Protein AF-A0AAW1HQ94-F1 (afdb_monomer_lite)

Secondary structure (DSSP, 8-state):
-EEE-TT--EEE-EEEGGGTEEESSHHHHHHHTT--BTBEEEEEEEETTEEEEEEE-TT-SS----HHHHHHHHHHHHH-----S-EEE-PPPPP------------GGG--SHHHHHHHHHHHHTT---HHHHHHHHHHHHHHT--TTTTTTTTS-GGGTHHHHHHHHHHHHHHHHHHHH--HHHHHHHHHHHHHHHHHHHHTT---HHHHHHHHHHHHHHT-HHHHHHHHHHHHHHHHHHHHHHHHHHHHHHHHHHHHHHHHHHHHHHHHHTT--HHHHHHHHHHHHHHHHHHHHHHHHHHHHHHHHHHHHHHHHHHHHHHHHHHHHHHHHHTS--

InterPro domains:
  IPR003340 B3 DNA binding domain [PS50863] (1-59)
  IPR003340 B3 DNA binding domain [cd10017] (1-57)
  IPR015300 DNA-binding pseudobarrel domain superfamily [G3DSA:2.40.330.10] (1-59)
  IPR015300 DNA-binding pseudobarrel domain superfamily [SSF101936] (1-58)

Radius of gyration: 37.0 Å; chains: 1; bounding box: 75×60×105 Å

Organism: Saponaria officinalis (NCBI:txid3572)

Sequence (338 aa):
MTLETETGELYETKYLPRQRAFSGGWGRFAVCEKLSLGDLAVFRLVGATRLKVYIIRKGSSVVKLPTNLLNLFKETREAGLDVNELIVYKRGRGNENCKNPDEAGINFNNITGFNDFRTIINDLLQNHDLSEVRLRTYELCRSQNVILHEHLLKGLNSKFLVEAIRSTISTTVNISISLRTCTLSTFLDNVSQWSTTLKCYKALGMNVGFLSSRLHHLQTLAVSSEGAVSRQRYIDACRERLCCECEFTKLKTIHAKWRKVLVMLSSKVKALESKGGWEEYMEVYFRLRQAKDEIKEIEVLIAELCRFFEHYDDVIETLKLKANNHELEFQAKVDTPW

Structure (mmCIF, N/CA/C/O backbone):
data_AF-A0AAW1HQ94-F1
#
_entry.id   AF-A0AAW1HQ94-F1
#
loop_
_atom_site.group_PDB
_atom_site.id
_atom_site.type_symbol
_atom_site.label_atom_id
_atom_site.label_alt_id
_atom_site.label_comp_id
_atom_site.label_asym_id
_atom_site.label_entity_id
_atom_site.label_seq_id
_atom_site.pdbx_PDB_ins_code
_atom_site.Cartn_x
_atom_site.Cartn_y
_atom_site.Cartn_z
_atom_site.occupancy
_atom_site.B_iso_or_equiv
_atom_site.auth_seq_id
_atom_site.auth_comp_id
_atom_site.auth_asym_id
_atom_site.auth_atom_id
_atom_site.pdbx_PDB_model_num
ATOM 1 N N . MET A 1 1 ? -18.297 -41.523 32.165 1.00 78.31 1 MET A N 1
ATOM 2 C CA . MET A 1 1 ? -17.011 -41.215 31.509 1.00 78.31 1 MET A CA 1
ATOM 3 C C . MET A 1 1 ? -15.904 -41.524 32.492 1.00 78.31 1 MET A C 1
ATOM 5 O O . MET A 1 1 ? -16.009 -41.141 33.648 1.00 78.31 1 MET A O 1
ATOM 9 N N . THR A 1 2 ? -14.864 -42.214 32.057 1.00 87.06 2 THR A N 1
ATOM 10 C CA . THR A 1 2 ? -13.761 -42.641 32.921 1.00 87.06 2 THR A CA 1
ATOM 11 C C . THR A 1 2 ? -12.530 -41.802 32.613 1.00 87.06 2 THR A C 1
ATOM 13 O O . THR A 1 2 ? -12.175 -41.642 31.446 1.00 87.06 2 THR A O 1
ATOM 16 N N . LEU A 1 3 ? -11.916 -41.240 33.650 1.00 86.25 3 LEU A N 1
ATOM 17 C CA . LEU A 1 3 ? -10.676 -40.478 33.575 1.00 86.25 3 LEU A CA 1
ATOM 18 C C . LEU A 1 3 ? -9.498 -41.415 33.851 1.00 86.25 3 LEU A C 1
ATOM 20 O O . LEU A 1 3 ? -9.479 -42.062 34.892 1.00 86.25 3 LEU A O 1
ATOM 24 N N . GLU A 1 4 ? -8.544 -41.486 32.933 1.00 86.38 4 GLU A N 1
ATOM 25 C CA . GLU A 1 4 ? -7.305 -42.258 33.055 1.00 86.38 4 GLU A CA 1
ATOM 26 C C . GLU A 1 4 ? -6.131 -41.312 33.321 1.00 86.38 4 GLU A C 1
ATOM 28 O O . GLU A 1 4 ? -5.910 -40.379 32.545 1.00 86.38 4 GLU A O 1
ATOM 33 N N . THR A 1 5 ? -5.383 -41.529 34.401 1.00 83.88 5 THR A N 1
ATOM 34 C CA . THR A 1 5 ? -4.198 -40.725 34.742 1.00 83.88 5 THR A CA 1
ATOM 35 C C . THR A 1 5 ? -2.955 -41.182 33.977 1.00 83.88 5 THR A C 1
ATOM 37 O O . THR A 1 5 ? -2.938 -42.215 33.304 1.00 83.88 5 THR A O 1
ATOM 40 N N . GLU A 1 6 ? -1.861 -40.427 34.094 1.00 72.19 6 GLU A N 1
ATOM 41 C CA . GLU A 1 6 ? -0.557 -40.823 33.543 1.00 72.19 6 GLU A CA 1
ATOM 42 C C . GLU A 1 6 ? -0.003 -42.109 34.178 1.00 72.19 6 GLU A C 1
ATOM 44 O O . GLU A 1 6 ? 0.718 -42.850 33.513 1.00 72.19 6 GLU A O 1
ATOM 49 N N . THR A 1 7 ? -0.377 -42.407 35.427 1.00 73.62 7 THR A N 1
ATOM 50 C CA . THR A 1 7 ? 0.001 -43.634 36.148 1.00 73.62 7 THR A CA 1
ATOM 51 C C . THR A 1 7 ? -0.878 -44.839 35.794 1.00 73.62 7 THR A C 1
ATOM 53 O O . THR A 1 7 ? -0.594 -45.946 36.246 1.00 73.62 7 THR A O 1
ATOM 56 N N . GLY A 1 8 ? -1.910 -44.651 34.959 1.00 76.25 8 GLY A N 1
ATOM 57 C CA . GLY A 1 8 ? -2.841 -45.700 34.531 1.00 76.25 8 GLY A CA 1
ATOM 58 C C . GLY A 1 8 ? -4.026 -45.927 35.475 1.00 76.25 8 GLY A C 1
ATOM 59 O O . GLY A 1 8 ? -4.798 -46.862 35.267 1.00 76.25 8 GLY A O 1
ATOM 60 N N . GLU A 1 9 ? -4.201 -45.085 36.496 1.00 82.94 9 GLU A N 1
ATOM 61 C CA . GLU A 1 9 ? -5.343 -45.166 37.407 1.00 82.94 9 GLU A CA 1
ATOM 62 C C . GLU A 1 9 ? -6.623 -44.654 36.741 1.00 82.94 9 GLU A C 1
ATOM 64 O O . GLU A 1 9 ? -6.606 -43.693 35.969 1.00 82.94 9 GLU A O 1
ATOM 69 N N . LEU A 1 10 ? -7.750 -45.292 37.062 1.00 87.12 10 LEU A N 1
ATOM 70 C CA . LEU A 1 10 ? -9.046 -45.017 36.449 1.00 87.12 10 LEU A CA 1
ATOM 71 C C . LEU A 1 10 ? -10.033 -44.443 37.467 1.00 87.12 10 LEU A C 1
ATOM 73 O O . LEU A 1 10 ? -10.267 -45.023 38.525 1.00 87.12 10 LEU A O 1
ATOM 77 N N . TYR A 1 11 ? -10.673 -43.334 37.101 1.00 83.19 11 TYR A N 1
ATOM 78 C CA . TYR A 1 11 ? -11.648 -42.635 37.931 1.00 83.19 11 TYR A CA 1
ATOM 79 C C . TYR A 1 11 ? -12.9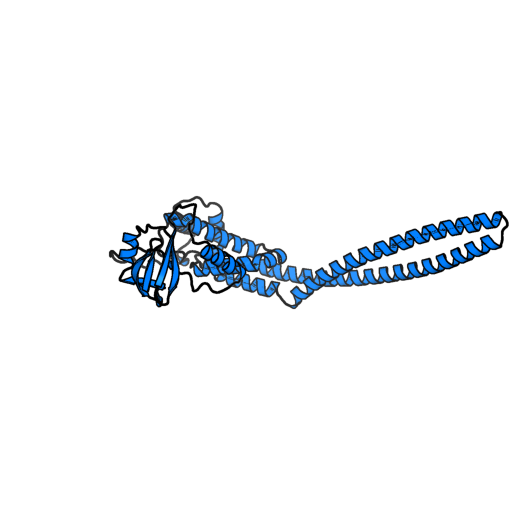63 -42.449 37.181 1.00 83.19 11 TYR A C 1
ATOM 81 O O . TYR A 1 11 ? -13.028 -41.775 36.152 1.00 83.19 11 TYR A O 1
ATOM 89 N N . GLU A 1 12 ? -14.045 -43.014 37.705 1.00 84.88 12 GLU A N 1
ATOM 90 C CA . GLU A 1 12 ? -15.370 -42.811 37.125 1.00 84.88 12 GLU A CA 1
ATOM 91 C C . GLU A 1 12 ? -15.906 -41.408 37.414 1.00 84.88 12 GLU A C 1
ATOM 93 O O . GLU A 1 12 ? -15.849 -40.906 38.538 1.00 84.88 12 GLU A O 1
ATOM 98 N N . THR A 1 13 ? -16.447 -40.769 36.378 1.00 84.50 13 THR A N 1
ATOM 99 C CA . THR A 1 13 ? -17.083 -39.454 36.453 1.00 84.50 13 THR A CA 1
ATOM 100 C C . THR A 1 13 ? -18.313 -39.373 35.550 1.00 84.50 13 THR A C 1
ATOM 102 O O . THR A 1 13 ? -18.450 -40.066 34.534 1.00 84.50 13 THR A O 1
ATOM 105 N N . LYS A 1 14 ? -19.225 -38.465 35.878 1.00 78.88 14 LYS A N 1
ATOM 106 C CA . LYS A 1 14 ? -20.352 -38.094 35.025 1.00 78.88 14 LYS A CA 1
ATOM 107 C C . LYS A 1 14 ? -20.021 -36.817 34.261 1.00 78.88 14 LYS A C 1
ATOM 109 O O . LYS A 1 14 ? -19.859 -35.759 34.864 1.00 78.88 14 LYS A O 1
ATOM 114 N N . TYR A 1 15 ? -19.960 -36.895 32.936 1.00 76.69 15 TYR A N 1
ATOM 115 C CA . TYR A 1 15 ? -19.804 -35.708 32.098 1.00 76.69 15 TYR A CA 1
ATOM 116 C C . TYR A 1 15 ? -21.156 -35.023 31.888 1.00 76.69 15 TYR A C 1
ATOM 118 O O . TYR A 1 15 ? -22.165 -35.690 31.656 1.00 76.69 15 TYR A O 1
ATOM 126 N N . LEU A 1 16 ? -21.173 -33.698 31.994 1.00 69.69 16 LEU A N 1
ATOM 127 C CA . LEU A 1 16 ? -22.335 -32.838 31.805 1.00 69.69 16 LEU A CA 1
ATOM 128 C C . LEU A 1 16 ? -22.129 -32.023 30.517 1.00 69.69 16 LEU A C 1
ATOM 130 O O . LEU A 1 16 ? -21.487 -30.972 30.571 1.00 69.69 16 LEU A O 1
ATOM 134 N N . PRO A 1 17 ? -22.679 -32.458 29.365 1.00 57.00 17 PRO A N 1
ATOM 135 C CA . PRO A 1 17 ? -22.381 -31.853 28.062 1.00 57.00 17 PRO A CA 1
ATOM 136 C C . PRO A 1 17 ? -22.723 -30.363 27.984 1.00 57.00 17 PRO A C 1
ATOM 138 O O . PRO A 1 17 ? -21.937 -29.569 27.478 1.00 57.00 17 PRO A O 1
ATOM 141 N N . ARG A 1 18 ? -23.865 -29.959 28.559 1.00 52.28 18 ARG A N 1
ATOM 142 C CA . ARG A 1 18 ? -24.316 -28.554 28.564 1.00 52.28 18 ARG A CA 1
ATOM 143 C C . ARG A 1 18 ? -23.388 -27.625 29.342 1.00 52.28 18 ARG A C 1
ATOM 145 O O . ARG A 1 18 ? -23.255 -26.463 28.990 1.00 52.28 18 ARG A O 1
ATOM 152 N N . GLN A 1 19 ? -22.769 -28.138 30.400 1.00 52.41 19 GLN A N 1
ATOM 153 C CA . GLN A 1 19 ? -21.877 -27.372 31.271 1.00 52.41 19 GLN A CA 1
ATOM 154 C C . GLN A 1 19 ? -20.403 -27.585 30.912 1.00 52.41 19 GLN A C 1
ATOM 156 O O . GLN A 1 19 ? -19.536 -26.968 31.522 1.00 52.41 19 GLN A O 1
ATOM 161 N N . ARG A 1 20 ? -20.121 -28.484 29.955 1.00 62.25 20 ARG A N 1
ATOM 162 C CA . ARG A 1 20 ? -18.776 -28.952 29.598 1.00 62.25 20 ARG A CA 1
ATOM 163 C C . ARG A 1 20 ? -17.939 -29.312 30.838 1.00 62.25 20 ARG A C 1
ATOM 165 O O . ARG A 1 20 ? -16.753 -29.009 30.905 1.00 62.25 20 ARG A O 1
ATOM 172 N N . ALA A 1 21 ? -18.568 -29.946 31.831 1.00 60.31 21 ALA A N 1
ATOM 173 C CA . ALA A 1 21 ? -17.988 -30.179 33.154 1.00 60.31 21 ALA A CA 1
ATOM 174 C C . ALA A 1 21 ? -18.146 -31.634 33.613 1.00 60.31 21 ALA A C 1
ATOM 176 O O . ALA A 1 21 ? -19.066 -32.334 33.190 1.00 60.31 21 ALA A O 1
ATOM 177 N N . PHE A 1 22 ? -17.272 -32.081 34.517 1.00 72.06 22 PHE A N 1
ATOM 178 C CA . PHE A 1 22 ? -17.405 -33.369 35.200 1.00 72.06 22 PHE A CA 1
ATOM 179 C C . PHE A 1 22 ? -18.071 -33.188 36.567 1.00 72.06 22 PHE A C 1
ATOM 181 O O . PHE A 1 22 ? -17.774 -32.261 37.316 1.00 72.06 22 PHE A O 1
ATOM 188 N N . SER A 1 23 ? -18.963 -34.110 36.901 1.00 74.56 23 SER A N 1
ATOM 189 C CA . SER A 1 23 ? -19.664 -34.228 38.181 1.00 74.56 23 SER A CA 1
ATOM 190 C C . SER A 1 23 ? -19.662 -35.694 38.627 1.00 74.56 23 SER A C 1
ATOM 192 O O . SER A 1 23 ? -19.161 -36.545 37.898 1.00 74.56 23 SER A O 1
ATOM 194 N N . GLY A 1 24 ? -20.172 -36.004 39.824 1.00 65.50 24 GLY A N 1
ATOM 195 C CA . GLY A 1 24 ? -20.345 -37.392 40.284 1.00 65.50 24 GLY A CA 1
ATOM 196 C C . GLY A 1 24 ? -19.071 -38.240 40.178 1.00 65.50 24 GLY A C 1
ATOM 197 O O . GLY A 1 24 ? -19.014 -39.142 39.354 1.00 65.50 24 GLY A O 1
ATOM 198 N N . GLY A 1 25 ? -18.039 -37.893 40.957 1.00 74.69 25 GLY A N 1
ATOM 199 C CA . GLY A 1 25 ? -16.720 -38.553 40.944 1.00 74.69 25 GLY A CA 1
ATOM 200 C C . GLY A 1 25 ? -15.545 -37.582 40.784 1.00 74.69 25 GLY A C 1
ATOM 201 O O . GLY A 1 25 ? -14.464 -37.814 41.321 1.00 74.69 25 GLY A O 1
ATOM 202 N N . TRP A 1 26 ? -15.790 -36.416 40.170 1.00 79.38 26 TRP A N 1
ATOM 203 C CA . TRP A 1 26 ? -14.786 -35.359 39.975 1.00 79.38 26 TRP A CA 1
ATOM 204 C C . TRP A 1 26 ? -14.102 -34.900 41.275 1.00 79.38 26 TRP A C 1
ATOM 206 O O . TRP A 1 26 ? -12.886 -34.730 41.321 1.00 79.38 26 TRP A O 1
ATOM 216 N N . GLY A 1 27 ? -14.872 -34.722 42.355 1.00 69.75 27 GLY A N 1
ATOM 217 C CA . GLY A 1 27 ? -14.323 -34.303 43.647 1.00 69.75 27 GLY A CA 1
ATOM 218 C C . GLY A 1 27 ? -13.301 -35.296 44.209 1.00 69.75 27 GLY A C 1
ATOM 219 O O . GLY A 1 27 ? -12.278 -34.867 44.734 1.00 69.75 27 GLY A O 1
ATOM 220 N N . ARG A 1 28 ? -13.546 -36.604 44.040 1.00 72.06 28 ARG A N 1
ATOM 221 C CA . ARG A 1 28 ? -12.634 -37.675 44.467 1.00 72.06 28 ARG A CA 1
ATOM 222 C C . ARG A 1 28 ? -11.355 -37.662 43.633 1.00 72.06 28 ARG A C 1
ATOM 224 O O . ARG A 1 28 ? -10.277 -37.624 44.212 1.00 72.06 28 ARG A O 1
ATOM 231 N N . PHE A 1 29 ? -11.481 -37.593 42.306 1.00 80.06 29 PHE A N 1
ATOM 232 C CA . PHE A 1 29 ? -10.341 -37.462 41.391 1.00 80.06 29 PHE A CA 1
ATOM 233 C C . PHE A 1 29 ? -9.433 -36.289 41.780 1.00 80.06 29 PHE A C 1
ATOM 235 O O . PHE A 1 29 ? -8.232 -36.455 41.961 1.00 80.06 29 PHE A O 1
ATOM 242 N N . ALA A 1 30 ? -10.016 -35.109 42.005 1.00 75.75 30 ALA A N 1
ATOM 243 C CA . ALA A 1 30 ? -9.246 -33.917 42.336 1.00 75.75 30 ALA A CA 1
ATOM 244 C C . ALA A 1 30 ? -8.515 -34.002 43.688 1.00 75.75 30 ALA A C 1
ATOM 246 O O . ALA A 1 30 ? -7.489 -33.349 43.859 1.00 75.75 30 ALA A O 1
ATOM 247 N N . VAL A 1 31 ? -9.034 -34.773 44.647 1.00 72.75 31 VAL A N 1
ATOM 248 C CA . VAL A 1 31 ? -8.372 -35.005 45.940 1.00 72.75 31 VAL A CA 1
ATOM 249 C C . VAL A 1 31 ? -7.239 -36.023 45.797 1.00 72.75 31 VAL A C 1
ATOM 251 O O . VAL A 1 31 ? -6.138 -35.754 46.273 1.00 72.75 31 VAL A O 1
ATOM 254 N N . CYS A 1 32 ? -7.477 -37.146 45.113 1.00 76.69 32 CYS A N 1
ATOM 255 C CA . CYS A 1 32 ? -6.480 -38.200 44.898 1.00 76.69 32 CYS A CA 1
ATOM 256 C C . CYS A 1 32 ? -5.277 -37.692 44.091 1.00 76.69 32 CYS A C 1
ATOM 258 O O . CYS A 1 32 ? -4.138 -37.828 44.532 1.00 76.69 32 CYS A O 1
ATOM 260 N N . GLU A 1 33 ? -5.535 -36.965 43.002 1.00 79.19 33 GLU A N 1
ATOM 261 C CA . GLU A 1 33 ? -4.499 -36.340 42.174 1.00 79.19 33 GLU A CA 1
ATOM 262 C C . GLU A 1 33 ? -3.921 -35.055 42.790 1.00 79.19 33 GLU A C 1
ATOM 264 O O . GLU A 1 33 ? -3.124 -34.359 42.159 1.00 79.19 33 GLU A O 1
ATOM 269 N N . LYS A 1 34 ? -4.312 -34.694 44.022 1.00 76.50 34 LYS A N 1
ATOM 270 C CA . LYS A 1 34 ? -3.845 -33.494 44.740 1.00 76.50 34 LYS A CA 1
ATOM 271 C C . LYS A 1 34 ? -3.917 -32.232 43.873 1.00 76.50 34 LYS A C 1
ATOM 273 O O . LYS A 1 34 ? -2.964 -31.456 43.821 1.00 76.50 34 LYS A O 1
ATOM 278 N N . LEU A 1 35 ? -5.004 -32.055 43.122 1.00 69.69 35 LEU A N 1
ATOM 279 C CA . LEU A 1 35 ? -5.161 -30.911 42.228 1.00 69.69 35 LEU A CA 1
ATOM 280 C C . LEU A 1 35 ? -5.277 -29.624 43.043 1.00 69.69 35 LEU A C 1
ATOM 282 O O . LEU A 1 35 ? -6.202 -29.452 43.842 1.00 69.69 35 LEU A O 1
ATOM 286 N N . SER A 1 36 ? -4.342 -28.711 42.807 1.00 62.62 36 SER A N 1
ATOM 287 C CA . SER A 1 36 ? -4.274 -27.409 43.455 1.00 62.62 36 SER A CA 1
ATOM 288 C C . SER A 1 36 ? -4.765 -26.297 42.527 1.00 62.62 36 SER A C 1
ATOM 290 O O . SER A 1 36 ? -4.854 -26.443 41.305 1.00 62.62 36 SER A O 1
ATOM 292 N N . LEU A 1 37 ? -5.142 -25.159 43.109 1.00 53.38 37 LEU A N 1
ATOM 293 C CA . LEU A 1 37 ? -5.669 -24.039 42.338 1.00 53.38 37 LEU A CA 1
ATOM 294 C C . LEU A 1 37 ? -4.560 -23.415 41.470 1.00 53.38 37 LEU A C 1
ATOM 296 O O . LEU A 1 37 ? -3.624 -22.799 41.983 1.00 53.38 37 LEU A O 1
ATOM 300 N N . GLY A 1 38 ? -4.702 -23.556 40.151 1.00 53.94 38 GLY A N 1
ATOM 301 C CA . GLY A 1 38 ? -3.701 -23.151 39.158 1.00 53.94 38 GLY A CA 1
ATOM 302 C C . GLY A 1 38 ? -3.091 -24.320 38.384 1.00 53.94 38 GLY A C 1
ATOM 303 O O . GLY A 1 38 ? -2.426 -24.073 37.382 1.00 53.94 38 GLY A O 1
ATOM 304 N N . ASP A 1 39 ? -3.360 -25.559 38.797 1.00 55.25 39 ASP A N 1
ATOM 305 C CA . ASP A 1 39 ? -3.047 -26.738 37.993 1.00 55.25 39 ASP A CA 1
ATOM 306 C C . ASP A 1 39 ? -3.994 -26.808 36.782 1.00 55.25 39 ASP A C 1
ATOM 308 O O . ASP A 1 39 ? -5.187 -26.498 36.885 1.00 55.25 39 ASP A O 1
ATOM 312 N N . LEU A 1 40 ? -3.468 -27.201 35.621 1.00 60.47 40 LEU A N 1
ATOM 313 C CA . LEU A 1 40 ? -4.249 -27.401 34.401 1.00 60.47 40 LEU A CA 1
ATOM 314 C C . LEU A 1 40 ? -4.423 -28.894 34.155 1.00 60.47 40 LEU A C 1
ATOM 316 O O . LEU A 1 40 ? -3.438 -29.613 34.021 1.00 60.47 40 LEU A O 1
ATOM 320 N N . ALA A 1 41 ? -5.671 -29.344 34.055 1.00 68.81 41 ALA A N 1
ATOM 321 C CA . ALA A 1 41 ? -5.994 -30.686 33.595 1.00 68.81 41 ALA A CA 1
ATOM 322 C C . ALA A 1 41 ? -6.364 -30.628 32.108 1.00 68.81 41 ALA A C 1
ATOM 324 O O . ALA A 1 41 ? -7.328 -29.955 31.728 1.00 68.81 41 ALA A O 1
ATOM 325 N N . VAL A 1 42 ? -5.578 -31.312 31.282 1.00 70.19 42 VAL A N 1
ATOM 326 C CA . VAL A 1 42 ? -5.796 -31.464 29.842 1.00 70.19 42 VAL A CA 1
ATOM 327 C C . VAL A 1 42 ? -6.404 -32.835 29.599 1.00 70.19 42 VAL A C 1
ATOM 329 O O . VAL A 1 42 ? -5.822 -33.845 29.990 1.00 70.19 42 VAL A O 1
ATOM 332 N N . PHE A 1 43 ? -7.566 -32.873 28.956 1.00 69.81 43 PHE A N 1
ATOM 333 C CA . PHE A 1 43 ? -8.293 -34.111 28.691 1.00 69.81 43 PHE A CA 1
ATOM 334 C C . PHE A 1 43 ? -8.183 -34.464 27.211 1.00 69.81 43 PHE A C 1
ATOM 336 O O . PHE A 1 43 ? -8.464 -33.627 26.356 1.00 69.81 43 PHE A O 1
ATOM 343 N N . ARG A 1 44 ? -7.807 -35.709 26.918 1.00 67.94 44 ARG A N 1
ATOM 344 C CA . ARG A 1 44 ? -7.783 -36.278 25.568 1.00 67.94 44 ARG A CA 1
ATOM 345 C C . ARG A 1 44 ? -8.729 -37.463 25.493 1.00 67.94 44 ARG A C 1
ATOM 347 O O . ARG A 1 44 ? -8.637 -38.373 26.312 1.00 67.94 44 ARG A O 1
ATOM 354 N N . LEU A 1 45 ? -9.598 -37.498 24.492 1.00 70.81 45 LEU A N 1
ATOM 355 C CA . LEU A 1 45 ? -10.459 -38.653 24.249 1.00 70.81 45 LEU A CA 1
ATOM 356 C C . LEU A 1 45 ? -9.633 -39.822 23.698 1.00 70.81 45 LEU A C 1
ATOM 358 O O . LEU A 1 45 ? -8.936 -39.682 22.698 1.00 70.81 45 LEU A O 1
ATOM 362 N N . VAL A 1 46 ? -9.678 -40.968 24.380 1.00 75.25 46 VAL A N 1
ATOM 363 C CA . VAL A 1 46 ? -8.943 -42.198 24.007 1.00 75.25 46 VAL A CA 1
ATOM 364 C C . VAL A 1 46 ? -9.874 -43.402 23.812 1.00 75.25 46 VAL A C 1
ATOM 366 O O . VAL A 1 46 ? -9.424 -44.523 23.592 1.00 75.25 46 VAL A O 1
ATOM 369 N N . GLY A 1 47 ? -11.184 -43.185 23.917 1.00 72.06 47 GLY A N 1
ATOM 370 C CA . GLY A 1 47 ? -12.244 -44.157 23.665 1.00 72.06 47 GLY A CA 1
ATOM 371 C C . GLY A 1 47 ? -13.616 -43.512 23.871 1.00 72.06 47 GLY A C 1
ATOM 372 O O . GLY A 1 47 ? -13.698 -42.428 24.444 1.00 72.06 47 GLY A O 1
ATOM 373 N N . ALA A 1 48 ? -14.698 -44.178 23.454 1.00 70.44 48 ALA A N 1
ATOM 374 C CA . ALA A 1 48 ? -16.054 -43.602 23.434 1.00 70.44 48 ALA A CA 1
ATOM 375 C C . ALA A 1 48 ? -16.518 -43.004 24.780 1.00 70.44 48 ALA A C 1
ATOM 377 O O . ALA A 1 48 ? -17.289 -42.048 24.813 1.00 70.44 48 ALA A O 1
ATOM 378 N N . THR A 1 49 ? -16.031 -43.537 25.902 1.00 77.69 49 THR A N 1
ATOM 379 C CA . THR A 1 49 ? -16.345 -43.049 27.253 1.00 77.69 49 THR A CA 1
ATOM 380 C C . THR A 1 49 ? -15.105 -42.866 28.128 1.00 77.69 49 THR A C 1
ATOM 382 O O . THR A 1 49 ? -15.253 -42.704 29.341 1.00 77.69 49 THR A O 1
ATOM 385 N N . ARG A 1 50 ? -13.896 -42.857 27.544 1.00 79.06 50 ARG A N 1
ATOM 386 C CA . ARG A 1 50 ? -12.623 -42.803 28.280 1.00 79.06 50 ARG A CA 1
ATOM 387 C C . ARG A 1 50 ? -11.772 -41.611 27.852 1.00 79.06 50 ARG A C 1
ATOM 389 O O . ARG A 1 50 ? -11.463 -41.446 26.672 1.00 79.06 50 ARG A O 1
ATOM 396 N N . LEU A 1 51 ? -11.374 -40.808 28.833 1.00 77.50 51 LEU A N 1
ATOM 397 C CA . LEU A 1 51 ? -10.543 -39.622 28.668 1.00 77.50 51 LEU A CA 1
ATOM 398 C C . LEU A 1 51 ? -9.227 -39.814 29.412 1.00 77.50 51 LEU A C 1
ATOM 400 O O . LEU A 1 51 ? -9.237 -40.103 30.603 1.00 77.50 51 LEU A O 1
ATOM 404 N N . LYS A 1 52 ? -8.106 -39.598 28.734 1.00 78.50 52 LYS A N 1
ATOM 405 C CA . LYS A 1 52 ? -6.792 -39.531 29.366 1.00 78.50 52 LYS A CA 1
ATOM 406 C C . LYS A 1 52 ? -6.531 -38.117 29.869 1.00 78.50 52 LYS A C 1
ATOM 408 O O . LYS A 1 52 ? -6.795 -37.159 29.141 1.00 78.50 52 LYS A O 1
ATOM 413 N N . VAL A 1 53 ? -6.050 -37.990 31.101 1.00 80.19 53 VAL A N 1
ATOM 414 C CA . VAL A 1 53 ? -5.863 -36.711 31.791 1.00 80.19 53 VAL A CA 1
ATOM 415 C C . VAL A 1 53 ? -4.385 -36.454 32.040 1.00 80.19 53 VAL A C 1
ATOM 417 O O . VAL A 1 53 ? -3.700 -37.283 32.632 1.00 80.19 53 VAL A O 1
ATOM 420 N N . TYR A 1 54 ? -3.924 -35.276 31.625 1.00 72.12 54 TYR A N 1
ATOM 421 C CA . TYR A 1 54 ? -2.570 -34.779 31.862 1.00 72.12 54 TYR A CA 1
ATOM 422 C C . TYR A 1 54 ? -2.635 -33.570 32.785 1.00 72.12 54 TYR A C 1
ATOM 424 O O . TYR A 1 54 ? -3.420 -32.650 32.539 1.00 72.12 54 TYR A O 1
ATOM 432 N N . ILE A 1 55 ? -1.830 -33.562 33.846 1.00 72.69 55 ILE A N 1
ATOM 433 C CA . ILE A 1 55 ? -1.885 -32.518 34.875 1.00 72.69 55 ILE A CA 1
ATOM 434 C C . ILE A 1 55 ? -0.620 -31.668 34.807 1.00 72.69 55 ILE A C 1
ATOM 436 O O . ILE A 1 55 ? 0.468 -32.100 35.180 1.00 72.69 55 ILE A O 1
ATOM 440 N N . ILE A 1 56 ? -0.774 -30.413 34.396 1.00 69.25 56 ILE A N 1
ATOM 441 C CA . ILE A 1 56 ? 0.302 -29.425 34.391 1.00 69.25 56 ILE A CA 1
ATOM 442 C C . ILE A 1 56 ? 0.241 -28.660 35.706 1.00 69.25 56 ILE A C 1
ATOM 444 O O . ILE A 1 56 ? -0.714 -27.927 35.969 1.00 69.25 56 ILE A O 1
ATOM 448 N N . ARG A 1 57 ? 1.266 -28.841 36.539 1.00 74.25 57 ARG A N 1
ATOM 449 C CA . ARG A 1 57 ? 1.337 -28.209 37.856 1.00 74.25 57 ARG A CA 1
ATOM 450 C C . ARG A 1 57 ? 1.738 -26.744 37.758 1.00 74.25 57 ARG A C 1
ATOM 452 O O . ARG A 1 57 ? 2.607 -26.373 36.964 1.00 74.25 57 ARG A O 1
ATOM 459 N N . LYS A 1 58 ? 1.136 -25.920 38.612 1.00 57.84 58 LYS A N 1
ATOM 460 C CA . LYS A 1 58 ? 1.473 -24.501 38.750 1.00 57.84 58 LYS A CA 1
ATOM 461 C C . LYS A 1 58 ? 2.979 -24.320 39.005 1.00 57.84 58 LYS A C 1
ATOM 463 O O . LYS A 1 58 ? 3.512 -24.856 39.970 1.00 57.84 58 LYS A O 1
ATOM 468 N N . GLY A 1 59 ? 3.649 -23.526 38.167 1.00 52.12 59 GLY A N 1
ATOM 469 C CA . GLY A 1 59 ? 5.069 -23.179 38.325 1.00 52.12 59 GLY A CA 1
ATOM 470 C C . GLY A 1 59 ? 6.072 -24.162 37.709 1.00 52.12 59 GLY A C 1
ATOM 471 O O . GLY A 1 59 ? 7.272 -23.929 37.823 1.00 52.12 59 GLY A O 1
ATOM 472 N N . SER A 1 60 ? 5.625 -25.229 37.034 1.00 49.25 60 SER A N 1
ATOM 473 C CA . SER A 1 60 ? 6.543 -26.114 36.305 1.00 49.25 60 SER A CA 1
ATOM 474 C C . SER A 1 60 ? 7.037 -25.448 35.017 1.00 49.25 60 SER A C 1
ATOM 476 O O . SER A 1 60 ? 6.235 -25.125 34.142 1.00 49.25 60 SER A O 1
ATOM 478 N N . SER A 1 61 ? 8.353 -25.272 34.873 1.00 41.19 61 SER A N 1
ATOM 479 C CA . SER A 1 61 ? 8.994 -24.813 33.628 1.00 41.19 61 SER A CA 1
ATOM 480 C C . SER A 1 61 ? 9.097 -25.917 32.567 1.00 41.19 61 SER A C 1
ATOM 482 O O . SER A 1 61 ? 9.321 -25.628 31.394 1.00 41.19 61 SER A O 1
ATOM 484 N N . VAL A 1 62 ? 8.897 -27.180 32.960 1.00 41.12 62 VAL A N 1
ATOM 485 C CA . VAL A 1 62 ? 8.937 -28.350 32.076 1.00 41.12 62 VAL A CA 1
ATOM 486 C C . VAL A 1 62 ? 7.545 -28.973 32.019 1.00 41.12 62 VAL A C 1
ATOM 488 O O . VAL A 1 62 ? 7.040 -29.514 33.005 1.00 41.12 62 VAL A O 1
ATOM 491 N N . VAL A 1 63 ? 6.911 -28.889 30.852 1.00 51.59 63 VAL A N 1
ATOM 492 C CA . VAL A 1 63 ? 5.608 -29.502 30.578 1.00 51.59 63 VAL A CA 1
ATOM 493 C C . VAL A 1 63 ? 5.853 -30.890 29.985 1.00 51.59 63 VAL A C 1
ATOM 495 O O . VAL A 1 63 ? 6.237 -31.011 28.824 1.00 51.59 63 VAL A O 1
ATOM 498 N N . LYS A 1 64 ? 5.645 -31.951 30.773 1.00 48.03 64 LYS A N 1
ATOM 499 C CA . LYS A 1 64 ? 5.704 -33.342 30.292 1.00 48.03 64 LYS A CA 1
ATOM 500 C C . LYS A 1 64 ? 4.389 -33.718 29.604 1.00 48.03 64 LYS A C 1
ATOM 502 O O . LYS A 1 64 ? 3.621 -34.522 30.109 1.00 48.03 64 LYS A O 1
ATOM 507 N N . LEU A 1 65 ? 4.111 -33.104 28.459 1.00 52.44 65 LEU A N 1
ATOM 508 C CA . LEU A 1 65 ? 3.051 -33.578 27.569 1.00 52.44 65 LEU A CA 1
ATOM 509 C C . LEU A 1 65 ? 3.658 -34.579 26.578 1.00 52.44 65 LEU A C 1
ATOM 511 O O . LEU A 1 65 ? 4.727 -34.303 26.030 1.00 52.44 65 LEU A O 1
ATOM 515 N N . PRO A 1 66 ? 3.004 -35.722 26.316 1.00 49.16 66 PRO A N 1
ATOM 516 C CA . PRO A 1 66 ? 3.409 -36.631 25.251 1.00 49.16 66 PRO A CA 1
ATOM 517 C C . PRO A 1 66 ? 3.626 -35.891 23.922 1.00 49.16 66 PRO A C 1
ATOM 519 O O . PRO A 1 66 ? 2.834 -35.023 23.552 1.00 49.16 66 PRO A O 1
ATOM 522 N N . THR A 1 67 ? 4.694 -36.225 23.193 1.00 48.09 67 THR A N 1
ATOM 523 C CA . THR A 1 67 ? 5.160 -35.504 21.989 1.00 48.09 67 THR A CA 1
ATOM 524 C C . THR A 1 67 ? 4.076 -35.355 20.916 1.00 48.09 67 THR A C 1
ATOM 526 O O . THR A 1 67 ? 4.008 -34.353 20.211 1.00 48.09 67 THR A O 1
ATOM 529 N N . ASN A 1 68 ? 3.166 -36.324 20.845 1.00 49.62 68 ASN A N 1
ATOM 530 C CA . ASN A 1 68 ? 2.004 -36.315 19.962 1.00 49.62 68 ASN A CA 1
ATOM 531 C C . ASN A 1 68 ? 0.949 -35.245 20.319 1.00 49.62 68 ASN A C 1
ATOM 533 O O . ASN A 1 68 ? 0.269 -34.769 19.419 1.00 49.62 68 ASN A O 1
ATOM 537 N N . LEU A 1 69 ? 0.816 -34.822 21.582 1.00 50.47 69 LEU A N 1
ATOM 538 C CA . LEU A 1 69 ? -0.039 -33.684 21.959 1.00 50.47 69 LEU A CA 1
ATOM 539 C C . LEU A 1 69 ? 0.607 -32.343 21.600 1.00 50.47 69 LEU A C 1
ATOM 541 O O . LEU A 1 69 ? -0.083 -31.438 21.143 1.00 50.47 69 LEU A O 1
ATOM 545 N N . LEU A 1 70 ? 1.927 -32.219 21.760 1.00 54.09 70 LEU A N 1
ATOM 546 C CA . LEU A 1 70 ? 2.660 -31.007 21.375 1.00 54.09 70 LEU A CA 1
ATOM 547 C C . LEU A 1 70 ? 2.625 -30.770 19.860 1.00 54.09 70 LEU A C 1
ATOM 549 O O . LEU A 1 70 ? 2.492 -29.625 19.432 1.00 54.09 70 LEU A O 1
ATOM 553 N N . ASN A 1 71 ? 2.695 -31.838 19.061 1.00 50.09 71 ASN A N 1
ATOM 554 C CA . ASN A 1 71 ? 2.545 -31.742 17.609 1.00 50.09 71 ASN A CA 1
ATOM 555 C C . ASN A 1 71 ? 1.115 -31.351 17.213 1.00 50.09 71 ASN A C 1
ATOM 557 O O . ASN A 1 71 ? 0.956 -30.451 16.398 1.00 50.09 71 ASN A O 1
ATOM 561 N N . LEU A 1 72 ? 0.088 -31.885 17.888 1.00 45.97 72 LEU A N 1
ATOM 562 C CA . LEU A 1 72 ? -1.307 -31.488 17.665 1.00 45.97 72 LEU A CA 1
ATOM 563 C C . LEU A 1 72 ? -1.538 -29.989 17.941 1.00 45.97 72 LEU A C 1
ATOM 565 O O . LEU A 1 72 ? -2.254 -29.330 17.194 1.00 45.97 72 LEU A O 1
ATOM 569 N N . PHE A 1 73 ? -0.895 -29.417 18.968 1.00 48.12 73 PHE A N 1
ATOM 570 C CA . PHE A 1 73 ? -0.942 -27.971 19.254 1.00 48.12 73 PHE A CA 1
ATOM 571 C C . PHE A 1 73 ? -0.241 -27.104 18.196 1.00 48.12 73 PHE A C 1
ATOM 573 O O . PHE A 1 73 ? -0.599 -25.938 18.021 1.00 48.12 73 PHE A O 1
ATOM 580 N N . LYS A 1 74 ? 0.783 -27.637 17.523 1.00 49.59 74 LYS A N 1
ATOM 581 C CA . LYS A 1 74 ? 1.483 -26.943 16.434 1.00 49.59 74 LYS A CA 1
ATOM 582 C C . LYS A 1 74 ? 0.682 -27.024 15.134 1.00 49.59 74 LYS A C 1
ATOM 584 O O . LYS A 1 74 ? 0.404 -25.989 14.541 1.00 49.59 74 LYS A O 1
ATOM 589 N N . GLU A 1 75 ? 0.209 -28.214 14.777 1.00 41.91 75 GLU A N 1
ATOM 590 C CA . GLU A 1 75 ? -0.595 -28.463 13.574 1.00 41.91 75 GLU A CA 1
ATOM 591 C C . GLU A 1 75 ? -1.940 -27.710 13.611 1.00 41.91 75 GLU A C 1
ATOM 593 O O . GLU A 1 75 ? -2.380 -27.174 12.598 1.00 41.91 75 GLU A O 1
ATOM 598 N N . THR A 1 76 ? -2.564 -27.545 14.785 1.00 40.75 76 THR A N 1
ATOM 599 C CA . THR A 1 76 ? -3.802 -26.747 14.941 1.00 40.75 76 THR A CA 1
ATOM 600 C C . THR A 1 76 ? -3.601 -25.232 14.793 1.00 40.75 76 THR A C 1
ATOM 602 O O . THR A 1 76 ? -4.533 -24.546 14.372 1.00 40.75 76 THR A O 1
ATOM 605 N N . ARG A 1 77 ? -2.401 -24.690 15.072 1.00 43.81 77 ARG A N 1
ATOM 606 C CA . ARG A 1 77 ? -2.053 -23.282 14.773 1.00 43.81 77 ARG A CA 1
ATOM 607 C C . ARG A 1 77 ? -1.845 -23.035 13.280 1.00 43.81 77 ARG A C 1
ATOM 609 O O . ARG A 1 77 ? -2.020 -21.903 12.842 1.00 43.81 77 ARG A O 1
ATOM 616 N N . GLU A 1 78 ? -1.464 -24.068 12.535 1.00 40.44 78 GLU A N 1
ATOM 617 C CA . GLU A 1 78 ? -1.121 -23.975 11.113 1.00 40.44 78 GLU A CA 1
ATOM 618 C C . GLU A 1 78 ? -2.296 -24.360 10.193 1.00 40.44 78 GLU A C 1
ATOM 620 O O . GLU A 1 78 ? -2.407 -23.811 9.102 1.00 40.44 78 GLU A O 1
ATOM 625 N N . ALA A 1 79 ? -3.219 -25.224 10.638 1.00 35.06 79 ALA A N 1
ATOM 626 C CA . ALA A 1 79 ? -4.321 -25.735 9.810 1.00 35.06 79 ALA A CA 1
ATOM 627 C C . ALA A 1 79 ? -5.709 -25.108 10.067 1.00 35.06 79 ALA A C 1
ATOM 629 O O . ALA A 1 79 ? -6.650 -25.414 9.339 1.00 35.06 79 ALA A O 1
ATOM 630 N N . GLY A 1 80 ? -5.883 -24.250 11.081 1.00 42.53 80 GLY A N 1
ATOM 631 C CA . GLY A 1 80 ? -7.148 -23.524 11.296 1.00 42.53 80 GLY A CA 1
ATOM 632 C C . GLY A 1 80 ? -8.390 -24.400 11.550 1.00 42.53 80 GLY A C 1
ATOM 633 O O . GLY A 1 80 ? -9.504 -23.970 11.253 1.00 42.53 80 GLY A O 1
ATOM 634 N N . LEU A 1 81 ? -8.223 -25.618 12.081 1.00 33.88 81 LEU A N 1
ATOM 635 C CA . LEU A 1 81 ? -9.323 -26.547 12.381 1.00 33.88 81 LEU A CA 1
ATOM 636 C C . LEU A 1 81 ? -9.875 -26.396 13.813 1.00 33.88 81 LEU A C 1
ATOM 638 O O . LEU A 1 81 ? -9.154 -26.054 14.751 1.00 33.88 81 LEU A O 1
ATOM 642 N N . ASP A 1 82 ? -11.177 -26.675 13.947 1.00 38.56 82 ASP A N 1
ATOM 643 C CA . ASP A 1 82 ? -12.017 -26.506 15.141 1.00 38.56 82 ASP A CA 1
ATOM 644 C C . ASP A 1 82 ? -11.585 -27.402 16.321 1.00 38.56 82 ASP A C 1
ATOM 646 O O . ASP A 1 82 ? -11.569 -28.633 16.239 1.00 38.56 82 ASP A O 1
ATOM 650 N N . VAL A 1 83 ? -11.247 -26.772 17.449 1.00 37.53 83 VAL A N 1
ATOM 651 C CA . VAL A 1 83 ? -10.684 -27.416 18.646 1.00 37.53 83 VAL A CA 1
ATOM 652 C C . VAL A 1 83 ? -11.807 -27.947 19.546 1.00 37.53 83 VAL A C 1
ATOM 654 O O . VAL A 1 83 ? -11.986 -27.498 20.677 1.00 37.53 83 VAL A O 1
ATOM 657 N N . ASN A 1 84 ? -12.579 -28.921 19.061 1.00 34.81 84 ASN A N 1
ATOM 658 C CA . ASN A 1 84 ? -13.602 -29.597 19.874 1.00 34.81 84 ASN A CA 1
ATOM 659 C C . ASN A 1 84 ? -13.057 -30.765 20.722 1.00 34.81 84 ASN A C 1
ATOM 661 O O . ASN A 1 84 ? -13.781 -31.288 21.568 1.00 34.81 84 ASN A O 1
ATOM 665 N N . GLU A 1 85 ? -11.791 -31.163 20.558 1.00 38.78 85 GLU A N 1
ATOM 666 C CA . GLU A 1 85 ? -11.214 -32.319 21.272 1.00 38.78 85 GLU A CA 1
ATOM 667 C C . GLU A 1 85 ? -10.456 -31.982 22.564 1.00 38.78 85 GLU A C 1
ATOM 669 O O . GLU A 1 85 ? -10.100 -32.893 23.314 1.00 38.78 85 GLU A O 1
ATOM 674 N N . LEU A 1 86 ? -10.233 -30.698 22.871 1.00 35.69 86 LEU A N 1
ATOM 675 C CA . LEU A 1 86 ? -9.445 -30.290 24.033 1.00 35.69 86 LEU A CA 1
ATOM 676 C C . LEU A 1 86 ? -10.299 -29.553 25.068 1.00 35.69 86 LEU A C 1
ATOM 678 O O . LEU A 1 86 ? -10.558 -28.355 24.967 1.00 35.69 86 LEU A O 1
ATOM 682 N N . ILE A 1 87 ? -10.712 -30.270 26.110 1.00 44.09 87 ILE A N 1
ATOM 683 C CA . ILE A 1 87 ? -11.379 -29.663 27.265 1.00 44.09 87 ILE A CA 1
ATOM 684 C C . ILE A 1 87 ? -10.291 -29.277 28.270 1.00 44.09 87 ILE A C 1
ATOM 686 O O . ILE A 1 87 ? -9.461 -30.106 28.628 1.00 44.09 87 ILE A O 1
ATOM 690 N N . VAL A 1 88 ? -10.283 -28.024 28.729 1.00 41.91 88 VAL A N 1
ATOM 691 C CA . VAL A 1 88 ? -9.411 -27.550 29.815 1.00 41.91 88 VAL A CA 1
ATOM 692 C C . VAL A 1 88 ? -10.294 -27.230 31.014 1.00 41.91 88 VAL A C 1
ATOM 694 O O . VAL A 1 88 ? -11.104 -26.305 30.963 1.00 41.91 88 VAL A O 1
ATOM 697 N N . TYR A 1 89 ? -10.159 -27.995 32.097 1.00 41.56 89 TYR A N 1
ATOM 698 C CA . TYR A 1 89 ? -10.968 -27.803 33.305 1.00 41.56 89 TYR A CA 1
ATOM 699 C C . TYR A 1 89 ? -10.242 -26.937 34.347 1.00 41.56 89 TYR A C 1
ATOM 701 O O . TYR A 1 89 ? -9.060 -27.148 34.618 1.00 41.56 89 TYR A O 1
ATOM 709 N N . LYS A 1 90 ? -10.969 -26.010 34.994 1.00 39.62 90 LYS A N 1
ATOM 710 C CA . LYS A 1 90 ? -10.517 -25.243 36.173 1.00 39.62 90 LYS A CA 1
ATOM 711 C C . LYS A 1 90 ? -11.543 -25.361 37.310 1.00 39.62 90 LYS A C 1
ATOM 713 O O . LYS A 1 90 ? -12.730 -25.127 37.101 1.00 39.62 90 LYS A O 1
ATOM 718 N N . ARG A 1 91 ? -11.095 -25.714 38.523 1.00 35.91 91 ARG A N 1
ATOM 719 C CA . ARG A 1 91 ? -11.960 -25.911 39.707 1.00 35.91 91 ARG A CA 1
ATOM 720 C C . ARG A 1 91 ? -12.414 -24.566 40.302 1.00 35.91 91 ARG A C 1
ATOM 722 O O . ARG A 1 91 ? -11.576 -23.802 40.773 1.00 35.91 91 ARG A O 1
ATOM 729 N N . GLY A 1 92 ? -13.724 -24.306 40.325 1.00 33.50 92 GLY A N 1
ATOM 730 C CA . GLY A 1 92 ? -14.364 -23.209 41.077 1.00 33.50 92 GLY A CA 1
ATOM 731 C C . GLY A 1 92 ? -14.806 -23.639 42.488 1.00 33.50 92 GLY A C 1
ATOM 732 O O . GLY A 1 92 ? -15.004 -24.831 42.730 1.00 33.50 92 GLY A O 1
ATOM 733 N N . ARG A 1 93 ? -14.926 -22.693 43.436 1.00 31.66 93 ARG A N 1
ATOM 734 C CA . ARG A 1 93 ? -15.396 -22.962 44.815 1.00 31.66 93 ARG A CA 1
ATOM 735 C C . ARG A 1 93 ? -16.880 -23.345 44.829 1.00 31.66 93 ARG A C 1
ATOM 737 O O . ARG A 1 93 ? -17.680 -22.714 44.149 1.00 31.66 93 ARG A O 1
ATOM 744 N N . GLY A 1 94 ? -17.220 -24.354 45.633 1.00 26.12 94 GLY A N 1
ATOM 745 C CA . GLY A 1 94 ? -18.594 -24.687 46.010 1.00 26.12 94 GLY A CA 1
ATOM 746 C C . GLY A 1 94 ? -19.100 -23.817 47.167 1.00 26.12 94 GLY A C 1
ATOM 747 O O . GLY A 1 94 ? -18.301 -23.312 47.952 1.00 26.12 94 GLY A O 1
ATOM 748 N N . ASN A 1 95 ? -20.426 -23.660 47.200 1.00 29.44 95 ASN A N 1
ATOM 749 C CA . ASN A 1 95 ? -21.261 -22.874 48.114 1.00 29.44 95 ASN A CA 1
ATOM 750 C C . ASN A 1 95 ? -20.956 -23.037 49.608 1.00 29.44 95 ASN A C 1
ATOM 752 O O . ASN A 1 95 ? -21.023 -24.154 50.111 1.00 29.44 95 ASN A O 1
ATOM 756 N N . GLU A 1 96 ? -20.879 -21.906 50.315 1.00 27.83 96 GLU A N 1
ATOM 757 C CA . GLU A 1 96 ? -21.503 -21.733 51.632 1.00 27.83 96 GLU A CA 1
ATOM 758 C C . GLU A 1 96 ? -22.251 -20.386 51.637 1.00 27.83 96 GLU A C 1
ATOM 760 O O . GLU A 1 96 ? -21.721 -19.355 51.224 1.00 27.83 96 GLU A O 1
ATOM 765 N N . ASN A 1 97 ? -23.533 -20.445 52.002 1.00 30.19 97 ASN A N 1
ATOM 766 C CA . ASN A 1 97 ? -24.522 -19.368 51.941 1.00 30.19 97 ASN A CA 1
ATOM 767 C C . ASN A 1 97 ? -24.166 -18.169 52.828 1.00 30.19 97 ASN A C 1
ATOM 769 O O . ASN A 1 97 ? -23.908 -18.369 54.008 1.00 30.19 97 ASN A O 1
ATOM 773 N N . CYS A 1 98 ? -24.360 -16.947 52.319 1.00 26.67 98 CYS A N 1
ATOM 774 C CA . CYS A 1 98 ? -24.973 -15.832 53.054 1.00 26.67 98 CYS A CA 1
ATOM 775 C C . CYS A 1 98 ? -25.461 -14.747 52.072 1.00 26.67 98 CYS A C 1
ATOM 777 O O . CYS A 1 98 ? -24.667 -14.140 51.367 1.00 26.67 98 CYS A O 1
ATOM 779 N N . LYS A 1 99 ? -26.792 -14.591 52.038 1.00 24.81 99 LYS A N 1
ATOM 780 C CA . LYS A 1 99 ? -27.651 -13.444 51.679 1.00 24.81 99 LYS A CA 1
ATOM 781 C C . LYS A 1 99 ? -27.067 -12.319 50.798 1.00 24.81 99 LYS A C 1
ATOM 783 O O . LYS A 1 99 ? -26.119 -11.643 51.177 1.00 24.81 99 LYS A O 1
ATOM 788 N N . ASN A 1 100 ? -27.758 -12.080 49.679 1.00 29.17 100 ASN A N 1
ATOM 789 C CA . ASN A 1 100 ? -27.597 -10.954 48.754 1.00 29.17 100 ASN A CA 1
ATOM 790 C C . ASN A 1 100 ? -27.396 -9.604 49.470 1.00 29.17 100 ASN A C 1
ATOM 792 O O . ASN A 1 100 ? -28.273 -9.211 50.241 1.00 29.17 100 ASN A O 1
ATOM 796 N N . PRO A 1 101 ? -26.335 -8.852 49.138 1.00 29.11 101 PRO A N 1
ATOM 797 C CA . PRO A 1 101 ? -26.360 -7.403 49.140 1.00 29.11 101 PRO A CA 1
ATOM 798 C C . PRO A 1 101 ? -26.626 -6.927 47.707 1.00 29.11 101 PRO A C 1
ATOM 800 O O . PRO A 1 101 ? -25.818 -7.148 46.808 1.00 29.11 101 PRO A O 1
ATOM 803 N N . ASP A 1 102 ? -27.817 -6.371 47.529 1.00 28.03 102 ASP A N 1
ATOM 804 C CA . ASP A 1 102 ? -28.257 -5.391 46.539 1.00 28.03 102 ASP A CA 1
ATOM 805 C C . ASP A 1 102 ? -27.481 -5.274 45.216 1.00 28.03 102 ASP A C 1
ATOM 807 O O . ASP A 1 102 ? -26.307 -4.908 45.134 1.00 28.03 102 ASP A O 1
ATOM 811 N N . GLU A 1 103 ? -28.234 -5.506 44.142 1.00 36.19 103 GLU A N 1
ATOM 812 C CA . GLU A 1 103 ? -27.920 -5.175 42.758 1.00 36.19 103 GLU A CA 1
ATOM 813 C C . GLU A 1 103 ? -27.614 -3.675 42.586 1.00 36.19 103 GLU A C 1
ATOM 815 O O . GLU A 1 103 ? -28.449 -2.892 42.145 1.00 36.19 103 GLU A O 1
ATOM 820 N N . ALA A 1 104 ? -26.383 -3.257 42.866 1.00 34.12 104 ALA A N 1
ATOM 821 C CA . ALA A 1 104 ? -25.850 -2.001 42.356 1.00 34.12 104 ALA A CA 1
ATOM 822 C C . ALA A 1 104 ? -25.129 -2.278 41.031 1.00 34.12 104 ALA A C 1
ATOM 824 O O . ALA A 1 104 ? -23.908 -2.433 40.966 1.00 34.12 104 ALA A O 1
ATOM 825 N N . GLY A 1 105 ? -25.897 -2.374 39.943 1.00 37.62 105 GLY A N 1
ATOM 826 C CA . GLY A 1 105 ? -25.333 -2.149 38.614 1.00 37.62 105 GLY A CA 1
ATOM 827 C C . GLY A 1 105 ? -24.725 -0.746 38.588 1.00 37.62 105 GLY A C 1
ATOM 828 O O . GLY A 1 105 ? -25.435 0.231 38.820 1.00 37.62 105 GLY A O 1
ATOM 829 N N . ILE A 1 106 ? -23.411 -0.638 38.374 1.00 44.72 106 ILE A N 1
ATOM 830 C CA . ILE A 1 106 ? -22.728 0.658 38.296 1.00 44.72 106 ILE A CA 1
ATOM 831 C C . ILE A 1 106 ? -23.220 1.354 37.020 1.00 44.72 106 ILE A C 1
ATOM 833 O O . ILE A 1 106 ? -22.753 1.055 35.925 1.00 44.72 106 ILE A O 1
ATOM 837 N N . ASN A 1 107 ? -24.197 2.248 37.159 1.00 40.56 107 ASN A N 1
ATOM 838 C CA . ASN A 1 107 ? -24.747 3.040 36.064 1.00 40.56 107 ASN A CA 1
ATOM 839 C C . ASN A 1 107 ? -23.900 4.311 35.873 1.00 40.56 107 ASN A C 1
ATOM 841 O O . ASN A 1 107 ? -23.651 5.040 36.836 1.00 40.56 107 ASN A O 1
ATOM 845 N N . PHE A 1 108 ? -23.461 4.593 34.641 1.00 41.91 108 PHE A N 1
ATOM 846 C CA . PHE A 1 108 ? -22.584 5.732 34.323 1.00 41.91 108 PHE A CA 1
ATOM 847 C C . PHE A 1 108 ? -23.208 7.092 34.670 1.00 41.91 108 PHE A C 1
ATOM 849 O O . PHE A 1 108 ? -22.487 8.037 34.976 1.00 41.91 108 PHE A O 1
ATOM 856 N N . ASN A 1 109 ? -24.543 7.168 34.716 1.00 48.44 109 ASN A N 1
ATOM 857 C CA . ASN A 1 109 ? -25.292 8.374 35.083 1.00 48.44 109 ASN A CA 1
ATOM 858 C C . ASN A 1 109 ? -24.998 8.887 36.509 1.00 48.44 109 ASN A C 1
ATOM 860 O O . ASN A 1 109 ? -25.310 10.035 36.810 1.00 48.44 109 ASN A O 1
ATOM 864 N N . ASN A 1 110 ? -24.385 8.067 37.371 1.00 46.59 110 ASN A N 1
ATOM 865 C CA . ASN A 1 110 ? -24.014 8.445 38.739 1.00 46.59 110 ASN A CA 1
ATOM 866 C C . ASN A 1 110 ? -22.563 8.957 38.864 1.00 46.59 110 ASN A C 1
ATOM 868 O O . ASN A 1 110 ? -22.124 9.263 39.969 1.00 46.59 110 ASN A O 1
ATOM 872 N N . ILE A 1 111 ? -21.800 9.030 37.765 1.00 54.88 111 ILE A N 1
ATOM 873 C CA . ILE A 1 111 ? -20.404 9.495 37.756 1.00 54.88 111 ILE A CA 1
ATOM 874 C C . ILE A 1 111 ? -20.388 10.963 37.320 1.00 54.88 111 ILE A C 1
ATOM 876 O O . ILE A 1 111 ? -20.509 11.269 36.135 1.00 54.88 111 ILE A O 1
ATOM 880 N N . THR A 1 112 ? -20.238 11.887 38.271 1.00 50.66 112 THR A N 1
ATOM 881 C CA . THR A 1 112 ? -20.341 13.334 38.004 1.00 50.66 112 THR A CA 1
ATOM 882 C C . THR A 1 112 ? -19.005 13.992 37.644 1.00 50.66 112 THR A C 1
ATOM 884 O O . THR A 1 112 ? -18.986 15.091 37.086 1.00 50.66 112 THR A O 1
ATOM 887 N N . GLY A 1 113 ? -17.873 13.310 37.863 1.00 53.50 113 GLY A N 1
ATOM 888 C CA . GLY A 1 113 ? -16.556 13.810 37.462 1.00 53.50 113 GLY A CA 1
ATOM 889 C C . GLY A 1 113 ? -15.417 12.785 37.486 1.00 53.50 113 GLY A C 1
ATOM 890 O O . GLY A 1 113 ? -15.572 11.636 37.899 1.00 53.50 113 GLY A O 1
ATOM 891 N N . PHE A 1 114 ? -14.224 13.226 37.064 1.00 50.03 114 PHE A N 1
ATOM 892 C CA . PHE A 1 114 ? -13.001 12.406 36.993 1.00 50.03 114 PHE A CA 1
ATOM 893 C C . PHE A 1 114 ? -12.626 11.770 38.340 1.00 50.03 114 PHE A C 1
ATOM 895 O O . PHE A 1 114 ? -12.074 10.672 38.364 1.00 50.03 114 PHE A O 1
ATOM 902 N N . ASN A 1 115 ? -12.953 12.425 39.459 1.00 51.91 115 ASN A N 1
ATOM 903 C CA . ASN A 1 115 ? -12.698 11.896 40.800 1.00 51.91 115 ASN A CA 1
ATOM 904 C C . ASN A 1 115 ? -13.588 10.692 41.149 1.00 51.91 115 ASN A C 1
ATOM 906 O O . ASN A 1 115 ? -13.085 9.733 41.728 1.00 51.91 115 ASN A O 1
ATOM 910 N N . ASP A 1 116 ? -14.858 10.688 40.740 1.00 56.53 116 ASP A N 1
ATOM 911 C CA . ASP A 1 116 ? -15.778 9.564 40.975 1.00 56.53 116 ASP A CA 1
ATOM 912 C C . ASP A 1 116 ? -15.340 8.336 40.162 1.00 56.53 116 ASP A C 1
ATOM 914 O O . ASP A 1 116 ? -15.248 7.220 40.674 1.00 56.53 116 ASP A O 1
ATOM 918 N N . PHE A 1 117 ? -14.952 8.563 38.901 1.00 56.84 117 PHE A N 1
ATOM 919 C CA . PHE A 1 117 ? -14.386 7.527 38.034 1.00 56.84 117 PHE A CA 1
ATOM 920 C C . PHE A 1 117 ? -13.047 6.994 38.559 1.00 56.84 117 PHE A C 1
ATOM 922 O O . PHE A 1 117 ? -12.794 5.788 38.528 1.00 56.84 117 PHE A O 1
ATOM 929 N N . ARG A 1 118 ? -12.183 7.885 39.067 1.00 54.66 118 ARG A N 1
ATOM 930 C CA . ARG A 1 118 ? -10.895 7.523 39.669 1.00 54.66 118 ARG A CA 1
ATOM 931 C C . ARG A 1 118 ? -11.086 6.594 40.863 1.00 54.66 118 ARG A C 1
ATOM 933 O O . ARG A 1 118 ? -10.317 5.647 40.982 1.00 54.66 118 ARG A O 1
ATOM 940 N N . THR A 1 119 ? -12.097 6.822 41.697 1.00 57.94 119 THR A N 1
ATOM 941 C CA . THR A 1 119 ? -12.418 5.950 42.839 1.00 57.94 119 THR A CA 1
ATOM 942 C C . THR A 1 119 ? -12.849 4.558 42.369 1.00 57.94 119 THR A C 1
ATOM 944 O O . THR A 1 119 ? -12.248 3.574 42.785 1.00 57.94 119 THR A O 1
ATOM 947 N N . ILE A 1 120 ? -13.756 4.467 41.387 1.00 59.03 120 ILE A N 1
ATOM 948 C CA . ILE A 1 120 ? -14.214 3.183 40.817 1.00 59.03 120 ILE A CA 1
ATOM 949 C C . ILE A 1 120 ? -13.054 2.392 40.191 1.00 59.03 120 ILE A C 1
ATOM 951 O O . ILE A 1 120 ? -12.929 1.188 40.402 1.00 59.03 120 ILE A O 1
ATOM 955 N N . ILE A 1 121 ? -12.176 3.059 39.434 1.00 55.47 121 ILE A N 1
ATOM 956 C CA . ILE A 1 121 ? -10.994 2.434 38.821 1.00 55.47 121 ILE A CA 1
ATOM 957 C C . ILE A 1 121 ? -9.949 2.040 39.878 1.00 55.47 121 ILE A C 1
ATOM 959 O O . ILE A 1 121 ? -9.312 0.996 39.738 1.00 55.47 121 ILE A O 1
ATOM 963 N N . ASN A 1 122 ? -9.762 2.842 40.931 1.00 57.31 122 ASN A N 1
ATOM 964 C CA . ASN A 1 122 ? -8.850 2.528 42.035 1.00 57.31 122 ASN A CA 1
ATOM 965 C C . ASN A 1 122 ? -9.314 1.304 42.828 1.00 57.31 122 ASN A C 1
ATOM 967 O O . ASN A 1 122 ? -8.478 0.462 43.160 1.00 57.31 122 ASN A O 1
ATOM 971 N N . ASP A 1 123 ? -10.622 1.176 43.059 1.00 57.97 123 ASP A N 1
ATOM 972 C CA . ASP A 1 123 ? -11.232 0.014 43.709 1.00 57.97 123 ASP A CA 1
ATOM 973 C C . ASP A 1 123 ? -11.088 -1.248 42.839 1.00 57.97 123 ASP A C 1
ATOM 975 O O . ASP A 1 123 ? -10.797 -2.335 43.344 1.00 57.97 123 ASP A O 1
ATOM 979 N N . LEU A 1 124 ? -11.185 -1.102 41.509 1.00 56.06 124 LEU A N 1
ATOM 980 C CA . LEU A 1 124 ? -10.976 -2.184 40.534 1.00 56.06 124 LEU A CA 1
ATOM 981 C C . LEU A 1 124 ? -9.503 -2.617 40.410 1.00 56.06 124 LEU A C 1
ATOM 983 O O . LEU A 1 124 ? -9.225 -3.780 40.111 1.00 56.06 124 LEU A O 1
ATOM 987 N N . LEU A 1 125 ? -8.557 -1.697 40.629 1.00 54.69 125 LEU A N 1
ATOM 988 C CA . LEU A 1 125 ? -7.121 -1.901 40.386 1.00 54.69 125 LEU A CA 1
ATOM 989 C C . LEU A 1 125 ? -6.261 -1.919 41.659 1.00 54.69 125 LEU A C 1
ATOM 991 O O . LEU A 1 125 ? -5.032 -1.950 41.562 1.00 54.69 125 LEU A O 1
ATOM 995 N N . GLN A 1 126 ? -6.890 -1.930 42.840 1.00 58.34 126 GLN A N 1
ATOM 996 C CA . GLN A 1 126 ? -6.244 -1.998 44.158 1.00 58.34 126 GLN A CA 1
ATOM 997 C C . GLN A 1 126 ? -5.054 -1.028 44.310 1.00 58.34 126 GLN A C 1
ATOM 999 O O . GLN A 1 126 ? -3.978 -1.419 44.755 1.00 58.34 126 GLN A O 1
ATOM 1004 N N . ASN A 1 127 ? -5.230 0.242 43.928 1.00 47.53 127 ASN A N 1
ATOM 1005 C CA . ASN A 1 127 ? -4.228 1.313 44.079 1.00 47.53 127 ASN A CA 1
ATOM 1006 C C . ASN A 1 127 ? -2.892 1.148 43.318 1.00 47.53 127 ASN A C 1
ATOM 1008 O O . ASN A 1 127 ? -1.955 1.900 43.583 1.00 47.53 127 ASN A O 1
ATOM 1012 N N . HIS A 1 128 ? -2.787 0.253 42.328 1.00 48.69 128 HIS A N 1
ATOM 1013 C CA . HIS A 1 128 ? -1.623 0.242 41.432 1.00 48.69 128 HIS A CA 1
ATOM 1014 C C . HIS A 1 128 ? -1.628 1.469 40.497 1.00 48.69 128 HIS A C 1
ATOM 1016 O O . HIS A 1 128 ? -2.644 1.794 39.870 1.00 48.69 128 HIS A O 1
ATOM 1022 N N . ASP A 1 129 ? -0.491 2.168 40.445 1.00 49.09 129 ASP A N 1
ATOM 1023 C CA . ASP A 1 129 ? -0.336 3.485 39.823 1.00 49.09 129 ASP A CA 1
ATOM 1024 C C . ASP A 1 129 ? -0.579 3.450 38.304 1.00 49.09 129 ASP A C 1
ATOM 1026 O O . ASP A 1 129 ? -0.069 2.586 37.593 1.00 49.09 129 ASP A O 1
ATOM 1030 N N . LEU A 1 130 ? -1.420 4.360 37.810 1.00 50.69 130 LEU A N 1
ATOM 1031 C CA . LEU A 1 130 ? -1.939 4.372 36.432 1.00 50.69 130 LEU A CA 1
ATOM 1032 C C . LEU A 1 130 ? -2.212 5.811 35.972 1.00 50.69 130 LEU A C 1
ATOM 1034 O O . LEU A 1 130 ? -3.267 6.119 35.415 1.00 50.69 130 LEU A O 1
ATOM 1038 N N . SER A 1 131 ? -1.279 6.717 36.251 1.00 54.59 131 SER A N 1
ATOM 1039 C CA . SER A 1 131 ? -1.446 8.157 36.025 1.00 54.59 131 SER A CA 1
ATOM 1040 C C . SER A 1 131 ? -1.849 8.516 34.583 1.00 54.59 131 SER A C 1
ATOM 1042 O O . SER A 1 131 ? -2.741 9.342 34.405 1.00 54.59 131 SER A O 1
ATOM 1044 N N . GLU A 1 132 ? -1.298 7.847 33.561 1.00 48.81 132 GLU A N 1
ATOM 1045 C CA . GLU A 1 132 ? -1.545 8.208 32.153 1.00 48.81 132 GLU A CA 1
ATOM 1046 C C . GLU A 1 132 ? -2.720 7.459 31.490 1.00 48.81 132 GLU A C 1
ATOM 1048 O O . GLU A 1 132 ? -3.489 8.035 30.719 1.00 48.81 132 GLU A O 1
ATOM 1053 N N . VAL A 1 133 ? -2.936 6.185 31.831 1.00 49.91 133 VAL A N 1
ATOM 1054 C CA . VAL A 1 133 ? -4.024 5.364 31.257 1.00 49.91 133 VAL A CA 1
ATOM 1055 C C . VAL A 1 133 ? -5.389 5.770 31.835 1.00 49.91 133 VAL A C 1
ATOM 1057 O O . VAL A 1 133 ? -6.403 5.651 31.150 1.00 49.91 133 VAL A O 1
ATOM 1060 N N . ARG A 1 134 ? -5.443 6.301 33.069 1.00 55.75 134 ARG A N 1
ATOM 1061 C CA . ARG A 1 134 ? -6.693 6.712 33.747 1.00 55.75 134 ARG A CA 1
ATOM 1062 C C . ARG A 1 134 ? -7.414 7.858 33.045 1.00 55.75 134 ARG A C 1
ATOM 1064 O O . ARG A 1 134 ? -8.622 7.767 32.852 1.00 55.75 134 ARG A O 1
ATOM 1071 N N . LEU A 1 135 ? -6.683 8.901 32.650 1.00 55.34 135 LEU A N 1
ATOM 1072 C CA . LEU A 1 135 ? -7.237 10.048 31.920 1.00 55.34 135 LEU A CA 1
ATOM 1073 C C . LEU A 1 135 ? -7.816 9.611 30.572 1.00 55.34 135 LEU A C 1
ATOM 1075 O O . LEU A 1 135 ? -8.972 9.895 30.275 1.00 55.34 135 LEU A O 1
ATOM 1079 N N . ARG A 1 136 ? -7.063 8.806 29.816 1.00 55.78 136 ARG A N 1
ATOM 1080 C CA . ARG A 1 136 ? -7.477 8.336 28.486 1.00 55.78 136 ARG A CA 1
ATOM 1081 C C . ARG A 1 136 ? -8.638 7.331 28.540 1.00 55.78 136 ARG A C 1
ATOM 1083 O O . ARG A 1 136 ? -9.525 7.362 27.691 1.00 55.78 136 ARG A O 1
ATOM 1090 N N . THR A 1 137 ? -8.683 6.470 29.563 1.00 52.50 137 THR A N 1
ATOM 1091 C CA . THR A 1 137 ? -9.827 5.562 29.797 1.00 52.50 137 THR A CA 1
ATOM 1092 C C . THR A 1 137 ? -11.081 6.350 30.182 1.00 52.50 137 THR A C 1
ATOM 1094 O O . THR A 1 137 ? -12.167 6.050 29.694 1.00 52.50 137 THR A O 1
ATOM 1097 N N . TYR A 1 138 ? -10.938 7.383 31.021 1.00 56.03 138 TYR A N 1
ATOM 1098 C CA . TYR A 1 138 ? -12.039 8.266 31.407 1.00 56.03 138 TYR A CA 1
ATOM 1099 C C . TYR A 1 138 ? -12.606 9.036 30.212 1.00 56.03 138 TYR A C 1
ATOM 1101 O O . TYR A 1 138 ? -13.819 9.068 30.031 1.00 56.03 138 TYR A O 1
ATOM 1109 N N . GLU A 1 139 ? -11.748 9.615 29.370 1.00 57.88 139 GLU A N 1
ATOM 1110 C CA . GLU A 1 139 ? -12.163 10.322 28.153 1.00 57.88 139 GLU A CA 1
ATOM 1111 C C . GLU A 1 139 ? -12.925 9.409 27.189 1.00 57.88 139 GLU A C 1
ATOM 1113 O O . GLU A 1 139 ? -13.949 9.815 26.638 1.00 57.88 139 GLU A O 1
ATOM 1118 N N . LEU A 1 140 ? -12.477 8.160 27.034 1.00 61.91 140 LEU A N 1
ATOM 1119 C CA . LEU A 1 140 ? -13.149 7.174 26.195 1.00 61.91 140 LEU A CA 1
ATOM 1120 C C . LEU A 1 140 ? -14.536 6.809 26.744 1.00 61.91 140 LEU A C 1
ATOM 1122 O O . LEU A 1 140 ? -15.523 6.930 26.017 1.00 61.91 140 LEU A O 1
ATOM 1126 N N . CYS A 1 141 ? -14.626 6.448 28.029 1.00 61.62 141 CYS A N 1
ATOM 1127 C CA . CYS A 1 141 ? -15.891 6.138 28.702 1.00 61.62 141 CYS A CA 1
ATOM 1128 C C . CYS A 1 141 ? -16.868 7.327 28.662 1.00 61.62 141 CYS A C 1
ATOM 1130 O O . CYS A 1 141 ? -18.052 7.155 28.377 1.00 61.62 141 CYS A O 1
ATOM 1132 N N . ARG A 1 142 ? -16.363 8.550 28.883 1.00 63.19 142 ARG A N 1
ATOM 1133 C CA . ARG A 1 142 ? -17.146 9.792 28.839 1.00 63.19 142 ARG A CA 1
ATOM 1134 C C . ARG A 1 142 ? -17.655 10.105 27.436 1.00 63.19 142 ARG A C 1
ATOM 1136 O O . ARG A 1 142 ? -18.799 10.519 27.295 1.00 63.19 142 ARG A O 1
ATOM 1143 N N . SER A 1 143 ? -16.836 9.887 26.406 1.00 58.22 143 SER A N 1
ATOM 1144 C CA . SER A 1 143 ? -17.220 10.159 25.014 1.00 58.22 143 SER A CA 1
ATOM 1145 C C . SER A 1 143 ? -18.326 9.247 24.484 1.00 58.22 143 SER A C 1
ATOM 1147 O O . SER A 1 143 ? -18.945 9.581 23.483 1.00 58.22 143 SER A O 1
ATOM 1149 N N . GLN A 1 144 ? -18.572 8.108 25.135 1.00 60.66 144 GLN A N 1
ATOM 1150 C CA . GLN A 1 144 ? -19.553 7.107 24.702 1.00 60.66 144 GLN A CA 1
ATOM 1151 C C . GLN A 1 144 ? -20.632 6.824 25.755 1.00 60.66 144 GLN A C 1
ATOM 1153 O O . GLN A 1 144 ? -21.490 5.980 25.524 1.00 60.66 144 GLN A O 1
ATOM 1158 N N . ASN A 1 145 ? -20.602 7.523 26.896 1.00 57.06 145 ASN A N 1
ATOM 1159 C CA . ASN A 1 145 ? -21.511 7.336 28.032 1.00 57.06 145 ASN A CA 1
ATOM 1160 C C . ASN A 1 145 ? -21.583 5.878 28.546 1.00 57.06 145 ASN A C 1
ATOM 1162 O O . ASN A 1 145 ? -22.653 5.390 28.909 1.00 57.06 145 ASN A O 1
ATOM 1166 N N . VAL A 1 146 ? -20.455 5.157 28.532 1.00 58.56 146 VAL A N 1
ATOM 1167 C CA . VAL A 1 146 ? -20.384 3.708 28.802 1.00 58.56 146 VAL A CA 1
ATOM 1168 C C . VAL A 1 146 ? -19.191 3.369 29.699 1.00 58.56 146 VAL A C 1
ATOM 1170 O O . VAL A 1 146 ? -18.089 3.877 29.497 1.00 58.56 146 VAL A O 1
ATOM 1173 N N . ILE A 1 147 ? -19.376 2.434 30.642 1.00 58.00 147 ILE A N 1
ATOM 1174 C CA . ILE A 1 147 ? -18.280 1.835 31.422 1.00 58.00 147 ILE A CA 1
ATOM 1175 C C . ILE A 1 147 ? -17.716 0.633 30.666 1.00 58.00 147 ILE A C 1
ATOM 1177 O O . ILE A 1 147 ? -18.371 -0.397 30.525 1.00 58.00 147 ILE A O 1
ATOM 1181 N N . LEU A 1 148 ? -16.449 0.716 30.256 1.00 58.09 148 LEU A N 1
ATOM 1182 C CA . LEU A 1 148 ? -15.740 -0.380 29.576 1.00 58.09 148 LEU A CA 1
ATOM 1183 C C . LEU A 1 148 ? -15.710 -1.698 30.380 1.00 58.09 148 LEU A C 1
ATOM 1185 O O . LEU A 1 148 ? -15.551 -2.773 29.797 1.00 58.09 148 LEU A O 1
ATOM 1189 N N . HIS A 1 149 ? -15.833 -1.618 31.709 1.00 60.78 149 HIS A N 1
ATOM 1190 C CA . HIS A 1 149 ? -15.627 -2.715 32.666 1.00 60.78 149 HIS A CA 1
ATOM 1191 C C . HIS A 1 149 ? -16.912 -3.250 33.318 1.00 60.78 149 HIS A C 1
ATOM 1193 O O . HIS A 1 149 ? -16.817 -4.068 34.226 1.00 60.78 149 HIS A O 1
ATOM 1199 N N . GLU A 1 150 ? -18.100 -2.824 32.878 1.00 51.22 150 GLU A N 1
ATOM 1200 C CA . GLU A 1 150 ? -19.384 -3.113 33.546 1.00 51.22 150 GLU A CA 1
ATOM 1201 C C . GLU A 1 150 ? -19.645 -4.612 33.812 1.00 51.22 150 GLU A C 1
ATOM 1203 O O . GLU A 1 150 ? -20.273 -4.999 34.805 1.00 51.22 150 GLU A O 1
ATOM 1208 N N . HIS A 1 151 ? -19.148 -5.482 32.930 1.00 52.22 151 HIS A N 1
ATOM 1209 C CA . HIS A 1 151 ? -19.272 -6.939 33.046 1.00 52.22 151 HIS A CA 1
ATOM 1210 C C . HIS A 1 151 ? -17.922 -7.657 33.014 1.00 52.22 151 HIS A C 1
ATOM 1212 O O . HIS A 1 151 ? -17.873 -8.888 32.944 1.00 52.22 151 HIS A O 1
ATOM 1218 N N . LEU A 1 152 ? -16.824 -6.903 33.092 1.00 49.38 152 LEU A N 1
ATOM 1219 C CA . LEU A 1 152 ? -15.484 -7.458 33.060 1.00 49.38 152 LEU A CA 1
ATOM 1220 C C . LEU A 1 152 ? -15.249 -8.242 34.356 1.00 49.38 152 LEU A C 1
ATOM 1222 O O . L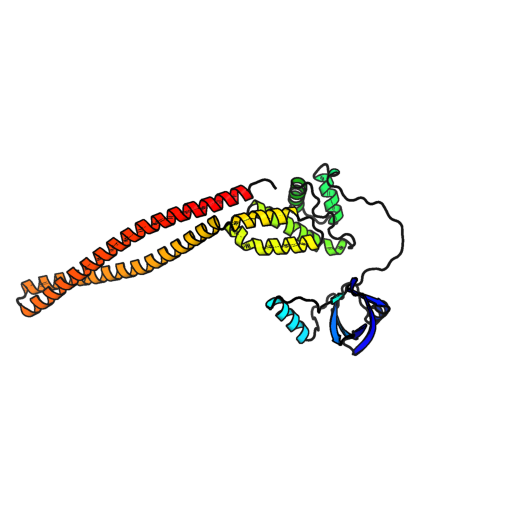EU A 1 152 ? -15.024 -7.666 35.416 1.00 49.38 152 LEU A O 1
ATOM 1226 N N . LEU A 1 153 ? -15.296 -9.573 34.253 1.00 48.66 153 LEU A N 1
ATOM 1227 C CA . LEU A 1 153 ? -14.919 -10.511 35.316 1.00 48.66 153 LEU A CA 1
ATOM 1228 C C . LEU A 1 153 ? -15.789 -10.436 36.589 1.00 48.66 153 LEU A C 1
ATOM 1230 O O . LEU A 1 153 ? -15.274 -10.582 37.702 1.00 48.66 153 LEU A O 1
ATOM 1234 N N . LYS A 1 154 ? -17.119 -10.307 36.447 1.00 45.22 154 LYS A N 1
ATOM 1235 C CA . LYS A 1 154 ? -18.051 -10.634 37.547 1.00 45.22 154 LYS A CA 1
ATOM 1236 C C . LYS A 1 154 ? -17.777 -12.072 38.025 1.00 45.22 154 LYS A C 1
ATOM 1238 O O . LYS A 1 154 ? -18.075 -13.028 37.315 1.00 45.22 154 LYS A O 1
ATOM 1243 N N . GLY A 1 155 ? -17.187 -12.220 39.217 1.00 39.03 155 GLY A N 1
ATOM 1244 C CA . GLY A 1 155 ? -16.960 -13.515 39.877 1.00 39.03 155 GLY A CA 1
ATOM 1245 C C . GLY A 1 155 ? -15.505 -13.987 40.036 1.00 39.03 155 GLY A C 1
ATOM 1246 O O . GLY A 1 155 ? -15.300 -15.125 40.456 1.00 39.03 155 GLY A O 1
ATOM 1247 N N . LEU A 1 156 ? -14.485 -13.166 39.742 1.00 37.75 156 LEU A N 1
ATOM 1248 C CA . LEU A 1 156 ? -13.072 -13.534 39.943 1.00 37.75 156 LEU A CA 1
ATOM 1249 C C . LEU A 1 156 ? -12.382 -12.680 41.019 1.00 37.75 156 LEU A C 1
ATOM 1251 O O . LEU A 1 156 ? -12.617 -11.483 41.139 1.00 37.75 156 LEU A O 1
ATOM 1255 N N . ASN A 1 157 ? -11.504 -13.308 41.809 1.00 42.31 157 ASN A N 1
ATOM 1256 C CA . ASN A 1 157 ? -10.788 -12.653 42.906 1.00 42.31 157 ASN A CA 1
ATOM 1257 C C . ASN A 1 157 ? -9.745 -11.662 42.348 1.00 42.31 157 ASN A C 1
ATOM 1259 O O . ASN A 1 157 ? -8.799 -12.067 41.667 1.00 42.31 157 ASN A O 1
ATOM 1263 N N . SER A 1 158 ? -9.917 -10.372 42.645 1.00 47.00 158 SER A N 1
ATOM 1264 C CA . SER A 1 158 ? -9.280 -9.242 41.947 1.00 47.00 158 SER A CA 1
ATOM 1265 C C . SER A 1 158 ? -7.751 -9.196 42.038 1.00 47.00 158 SER A C 1
ATOM 1267 O O . SER A 1 158 ? -7.117 -8.674 41.133 1.00 47.00 158 SER A O 1
ATOM 1269 N N . LYS A 1 159 ? -7.127 -9.825 43.043 1.00 46.03 159 LYS A N 1
ATOM 1270 C CA . LYS A 1 159 ? -5.690 -9.657 43.346 1.00 46.03 159 LYS A CA 1
ATOM 1271 C C . LYS A 1 159 ? -4.711 -10.225 42.301 1.00 46.03 159 LYS A C 1
ATOM 1273 O O . LYS A 1 159 ? -3.600 -9.728 42.190 1.00 46.03 159 LYS A O 1
ATOM 1278 N N . PHE A 1 160 ? -5.099 -11.249 41.533 1.00 44.69 160 PHE A N 1
ATOM 1279 C CA . PHE A 1 160 ? -4.219 -11.903 40.540 1.00 44.69 160 PHE A CA 1
ATOM 1280 C C . PHE A 1 160 ? -4.553 -11.553 39.086 1.00 44.69 160 PHE A C 1
ATOM 1282 O O . PHE A 1 160 ? -3.804 -11.906 38.179 1.00 44.69 160 PHE A O 1
ATOM 1289 N N . LEU A 1 161 ? -5.674 -10.868 38.859 1.00 51.47 161 LEU A N 1
ATOM 1290 C CA . LEU A 1 161 ? -6.124 -10.469 37.527 1.00 51.47 161 LEU A CA 1
ATOM 1291 C C . LEU A 1 161 ? -5.910 -8.983 37.257 1.00 51.47 161 LEU A C 1
ATOM 1293 O O . LEU A 1 161 ? -6.118 -8.572 36.123 1.00 51.47 161 LEU A O 1
ATOM 1297 N N . VAL A 1 162 ? -5.443 -8.201 38.239 1.00 52.91 162 VAL A N 1
ATOM 1298 C CA . VAL A 1 162 ? -5.145 -6.769 38.061 1.00 52.91 162 VAL A CA 1
ATOM 1299 C C . VAL A 1 162 ? -4.227 -6.538 36.857 1.00 52.91 162 VAL A C 1
ATOM 1301 O O . VAL A 1 162 ? -4.515 -5.672 36.039 1.00 52.91 162 VAL A O 1
ATOM 1304 N N . GLU A 1 163 ? -3.176 -7.350 36.692 1.00 52.72 163 GLU A N 1
ATOM 1305 C CA . GLU A 1 163 ? -2.243 -7.257 35.557 1.00 52.72 163 GLU A CA 1
ATOM 1306 C C . GLU A 1 163 ? -2.922 -7.516 34.207 1.00 52.72 163 GLU A C 1
ATOM 1308 O O . GLU A 1 163 ? -2.748 -6.760 33.250 1.00 52.72 163 GLU A O 1
ATOM 1313 N N . ALA A 1 164 ? -3.744 -8.564 34.135 1.00 57.31 164 ALA A N 1
ATOM 1314 C CA . ALA A 1 164 ? -4.460 -8.937 32.921 1.00 57.31 164 ALA A CA 1
ATOM 1315 C C . ALA A 1 164 ? -5.553 -7.915 32.575 1.00 57.31 164 ALA A C 1
ATOM 1317 O O . ALA A 1 164 ? -5.668 -7.507 31.421 1.00 57.31 164 ALA A O 1
ATOM 1318 N N . ILE A 1 165 ? -6.314 -7.453 33.570 1.00 59.19 165 ILE A N 1
ATOM 1319 C CA . ILE A 1 165 ? -7.324 -6.400 33.432 1.00 59.19 165 ILE A CA 1
ATOM 1320 C C . ILE A 1 165 ? -6.647 -5.122 32.948 1.00 59.19 165 ILE A C 1
ATOM 1322 O O . ILE A 1 165 ? -7.039 -4.588 31.919 1.00 59.19 165 ILE A O 1
ATOM 1326 N N . ARG A 1 166 ? -5.574 -4.676 33.609 1.00 62.41 166 ARG A N 1
ATOM 1327 C CA . ARG A 1 166 ? -4.826 -3.480 33.207 1.00 62.41 166 ARG A CA 1
ATOM 1328 C C . ARG A 1 166 ? -4.311 -3.580 31.779 1.00 62.41 166 ARG A C 1
ATOM 1330 O O . ARG A 1 166 ? -4.474 -2.629 31.022 1.00 62.41 166 ARG A O 1
ATOM 1337 N N . SER A 1 167 ? -3.722 -4.716 31.410 1.00 64.12 167 SER A N 1
ATOM 1338 C CA . SER A 1 167 ? -3.255 -4.963 30.044 1.00 64.12 167 SER A CA 1
ATOM 1339 C C . SER A 1 167 ? -4.408 -4.855 29.042 1.00 64.12 167 SER A C 1
ATOM 1341 O O . SER A 1 167 ? -4.317 -4.105 28.076 1.00 64.12 167 SER A O 1
ATOM 1343 N N . THR A 1 168 ? -5.545 -5.489 29.335 1.00 66.06 168 THR A N 1
ATOM 1344 C CA . THR A 1 168 ? -6.735 -5.476 28.471 1.00 66.06 168 THR A CA 1
ATOM 1345 C C . THR A 1 168 ? -7.299 -4.059 28.298 1.00 66.06 168 THR A C 1
ATOM 1347 O O . THR A 1 168 ? -7.596 -3.636 27.178 1.00 66.06 168 THR A O 1
ATOM 1350 N N . ILE A 1 169 ? -7.394 -3.289 29.387 1.00 67.69 169 ILE A N 1
ATOM 1351 C CA . ILE A 1 169 ? -7.841 -1.888 29.370 1.00 67.69 169 ILE A CA 1
ATOM 1352 C C . ILE A 1 169 ? -6.863 -1.032 28.565 1.00 67.69 169 ILE A C 1
ATOM 1354 O O . ILE A 1 169 ? -7.286 -0.309 27.668 1.00 67.69 169 ILE A O 1
ATOM 1358 N N . SER A 1 170 ? -5.562 -1.163 28.829 1.00 67.12 170 SER A N 1
ATOM 1359 C CA . SER A 1 170 ? -4.507 -0.431 28.123 1.00 67.12 170 SER A CA 1
ATOM 1360 C C . SER A 1 170 ? -4.525 -0.723 26.622 1.00 67.12 170 SER A C 1
ATOM 1362 O O . SER A 1 170 ? -4.549 0.199 25.812 1.00 67.12 170 SER A O 1
ATOM 1364 N N . THR A 1 171 ? -4.626 -1.995 26.222 1.00 74.12 171 THR A N 1
ATOM 1365 C CA . THR A 1 171 ? -4.760 -2.372 24.809 1.00 74.12 171 THR A CA 1
ATOM 1366 C C . THR A 1 171 ? -6.030 -1.792 24.185 1.00 74.12 171 THR A C 1
ATOM 1368 O O . THR A 1 171 ? -5.981 -1.305 23.062 1.00 74.12 171 THR A O 1
ATOM 1371 N N . THR A 1 172 ? -7.157 -1.801 24.901 1.00 78.25 172 THR A N 1
ATOM 1372 C CA . THR A 1 172 ? -8.428 -1.245 24.403 1.00 78.25 172 THR A CA 1
ATOM 1373 C C . THR A 1 172 ? -8.333 0.263 24.176 1.00 78.25 172 THR A C 1
ATOM 1375 O O . THR A 1 172 ? -8.761 0.767 23.138 1.00 78.25 172 THR A O 1
ATOM 1378 N N . VAL A 1 173 ? -7.722 0.982 25.119 1.00 74.44 173 VAL A N 1
ATOM 1379 C CA . VAL A 1 173 ? -7.461 2.421 25.007 1.00 74.44 173 VAL A CA 1
ATOM 1380 C C . VAL A 1 173 ? -6.491 2.706 23.863 1.00 74.44 173 VAL A C 1
ATOM 1382 O O . VAL A 1 173 ? -6.754 3.598 23.064 1.00 74.44 173 VAL A O 1
ATOM 1385 N N . ASN A 1 174 ? -5.427 1.914 23.715 1.00 77.94 174 ASN A N 1
ATOM 1386 C CA . ASN A 1 174 ? -4.487 2.054 22.604 1.00 77.94 174 ASN A CA 1
ATOM 1387 C C . ASN A 1 174 ? -5.171 1.844 21.251 1.00 77.94 174 ASN A C 1
ATOM 1389 O O . ASN A 1 174 ? -4.988 2.671 20.369 1.00 77.94 174 ASN A O 1
ATOM 1393 N N . ILE A 1 175 ? -6.021 0.821 21.104 1.00 84.69 175 ILE A N 1
ATOM 1394 C CA . ILE A 1 175 ? -6.820 0.624 19.882 1.00 84.69 175 ILE A CA 1
ATOM 1395 C C . ILE A 1 175 ? -7.707 1.844 19.626 1.00 84.69 175 ILE A C 1
ATOM 1397 O O . ILE A 1 175 ? -7.775 2.324 18.500 1.00 84.69 175 ILE A O 1
ATOM 1401 N N . SER A 1 176 ? -8.359 2.388 20.655 1.00 82.50 176 SER A N 1
ATOM 1402 C CA . SER A 1 176 ? -9.181 3.589 20.493 1.00 82.50 176 SER A CA 1
ATOM 1403 C C . SER A 1 176 ? -8.380 4.809 20.045 1.00 82.50 176 SER A C 1
ATOM 1405 O O . SER A 1 176 ? -8.889 5.588 19.243 1.00 82.50 176 SER A O 1
ATOM 1407 N N . ILE A 1 177 ? -7.174 5.006 20.578 1.00 78.50 177 ILE A N 1
ATOM 1408 C CA . ILE A 1 177 ? -6.289 6.106 20.181 1.00 78.50 177 ILE A CA 1
ATOM 1409 C C . ILE A 1 177 ? -5.841 5.890 18.743 1.00 78.50 177 ILE A C 1
ATOM 1411 O O . ILE A 1 177 ? -5.989 6.789 17.924 1.00 78.50 177 ILE A O 1
ATOM 1415 N N . SER A 1 178 ? -5.385 4.682 18.412 1.00 85.56 178 SER A N 1
ATOM 1416 C CA . SER A 1 178 ? -4.994 4.330 17.052 1.00 85.56 178 SER A CA 1
ATOM 1417 C C . SER A 1 178 ? -6.136 4.553 16.063 1.00 85.56 178 SER A C 1
ATOM 1419 O O . SER A 1 178 ? -5.895 5.119 15.012 1.00 85.56 178 SER A O 1
ATOM 1421 N N . LEU A 1 179 ? -7.386 4.230 16.406 1.00 85.94 179 LEU A N 1
ATOM 1422 C CA . LEU A 1 179 ? -8.554 4.502 15.556 1.00 85.94 179 LEU A CA 1
ATOM 1423 C C . LEU A 1 179 ? -8.889 5.995 15.390 1.00 85.94 179 LEU A C 1
ATOM 1425 O O . LEU A 1 179 ? -9.689 6.332 14.521 1.00 85.94 179 LEU A O 1
ATOM 1429 N N . ARG A 1 180 ? -8.332 6.877 16.228 1.00 83.31 180 ARG A N 1
ATOM 1430 C CA . ARG A 1 180 ? -8.458 8.342 16.119 1.00 83.31 180 ARG A CA 1
ATOM 1431 C C . ARG A 1 180 ? -7.287 8.987 15.386 1.00 83.31 180 ARG A C 1
ATOM 1433 O O . ARG A 1 180 ? -7.414 10.124 14.958 1.00 83.31 180 ARG A O 1
ATOM 1440 N N . THR A 1 181 ? -6.151 8.302 15.286 1.00 83.06 181 THR A N 1
ATOM 1441 C CA . THR A 1 181 ? -4.910 8.870 14.739 1.00 83.06 181 THR A CA 1
ATOM 1442 C C . THR A 1 181 ? -4.338 8.067 13.574 1.00 83.06 181 THR A C 1
ATOM 1444 O O . THR A 1 181 ? -3.241 8.371 13.114 1.00 83.06 181 THR A O 1
ATOM 1447 N N . CYS A 1 182 ? -5.003 6.997 13.136 1.00 86.19 182 CYS A N 1
ATOM 1448 C CA . CYS A 1 182 ? -4.507 6.144 12.065 1.00 86.19 182 CYS A CA 1
ATOM 1449 C C . CYS A 1 182 ? -4.617 6.840 10.712 1.00 86.19 182 CYS A C 1
ATOM 1451 O O . CYS A 1 182 ? -5.664 7.383 10.368 1.00 86.19 182 CYS A O 1
ATOM 1453 N N . THR A 1 183 ? -3.561 6.704 9.918 1.00 88.19 183 THR A N 1
ATOM 1454 C CA . THR A 1 183 ? -3.627 6.875 8.466 1.00 88.19 183 THR A CA 1
ATOM 1455 C C . THR A 1 183 ? -4.242 5.632 7.829 1.00 88.19 183 THR A C 1
ATOM 1457 O O . THR A 1 183 ? -4.291 4.561 8.440 1.00 88.19 183 THR A O 1
ATOM 1460 N N . LEU A 1 184 ? -4.666 5.721 6.577 1.00 86.06 184 LEU A N 1
ATOM 1461 C CA . LEU A 1 184 ? -5.276 4.596 5.871 1.00 86.06 184 LEU A CA 1
ATOM 1462 C C . LEU A 1 184 ? -4.323 3.409 5.694 1.00 86.06 184 LEU A C 1
ATOM 1464 O O . LEU A 1 184 ? -4.740 2.261 5.834 1.00 86.06 184 LEU A O 1
ATOM 1468 N N . SER A 1 185 ? -3.037 3.672 5.441 1.00 83.31 185 SER A N 1
ATOM 1469 C CA . SER A 1 185 ? -2.005 2.630 5.355 1.00 83.31 185 SER A CA 1
ATOM 1470 C C . SER A 1 185 ? -1.859 1.875 6.676 1.00 83.31 185 SER A C 1
ATOM 1472 O O . SER A 1 185 ? -2.042 0.661 6.727 1.00 83.31 185 SER A O 1
ATOM 1474 N N . THR A 1 186 ? -1.637 2.607 7.770 1.00 84.94 186 THR A N 1
ATOM 1475 C CA . THR A 1 186 ? -1.495 2.018 9.108 1.00 84.94 186 THR A CA 1
ATOM 1476 C C . THR A 1 186 ? -2.776 1.326 9.573 1.00 84.94 186 THR A C 1
ATOM 1478 O O . THR A 1 186 ? -2.707 0.329 10.292 1.00 84.94 186 THR A O 1
ATOM 1481 N N . PHE A 1 187 ? -3.949 1.803 9.151 1.00 88.38 187 PHE A N 1
ATOM 1482 C CA . PHE A 1 187 ? -5.220 1.132 9.403 1.00 88.38 187 PHE A CA 1
ATOM 1483 C C . PHE A 1 187 ? -5.296 -0.223 8.689 1.00 88.38 187 PHE A C 1
ATOM 1485 O O . PHE A 1 187 ? -5.612 -1.227 9.328 1.00 88.38 187 PHE A O 1
ATOM 1492 N N . LEU A 1 188 ? -4.993 -0.272 7.386 1.00 84.81 188 LEU A N 1
ATOM 1493 C CA . LEU A 1 188 ? -5.049 -1.504 6.590 1.00 84.81 188 LEU A CA 1
ATOM 1494 C C . LEU A 1 188 ? -4.097 -2.585 7.121 1.00 84.81 188 LEU A C 1
ATOM 1496 O O . LEU A 1 188 ? -4.471 -3.757 7.138 1.00 84.81 188 LEU A O 1
ATOM 1500 N N . ASP A 1 189 ? -2.930 -2.191 7.632 1.00 84.44 189 ASP A N 1
ATOM 1501 C CA . ASP A 1 189 ? -1.957 -3.121 8.216 1.00 84.44 189 ASP A CA 1
ATOM 1502 C C . ASP A 1 189 ? -2.450 -3.752 9.532 1.00 84.44 189 ASP A C 1
ATOM 1504 O O . ASP A 1 189 ? -2.151 -4.910 9.827 1.00 84.44 189 ASP A O 1
ATOM 1508 N N . ASN A 1 190 ? -3.233 -3.014 10.328 1.00 85.38 190 ASN A N 1
ATOM 1509 C CA . ASN A 1 190 ? -3.579 -3.400 11.701 1.00 85.38 190 ASN A CA 1
ATOM 1510 C C . ASN A 1 190 ? -5.044 -3.839 11.902 1.00 85.38 190 ASN A C 1
ATOM 1512 O O . ASN A 1 190 ? -5.376 -4.429 12.936 1.00 85.38 190 ASN A O 1
ATOM 1516 N N . VAL A 1 191 ? -5.938 -3.596 10.933 1.00 87.19 191 VAL A N 1
ATOM 1517 C CA . VAL A 1 191 ? -7.393 -3.840 11.050 1.00 87.19 191 VAL A CA 1
ATOM 1518 C C . VAL A 1 191 ? -7.739 -5.289 11.425 1.00 87.19 191 VAL A C 1
ATOM 1520 O O . VAL A 1 191 ? -8.659 -5.529 12.212 1.00 87.19 191 VAL A O 1
ATOM 1523 N N . SER A 1 192 ? -6.987 -6.269 10.916 1.00 83.62 192 SER A N 1
ATOM 1524 C CA . SER A 1 192 ? -7.195 -7.699 11.190 1.00 83.62 192 SER A CA 1
ATOM 1525 C C . SER A 1 192 ? -6.889 -8.055 12.650 1.00 83.62 192 SER A C 1
ATOM 1527 O O . SER A 1 192 ? -7.671 -8.756 13.310 1.00 83.62 192 SER A O 1
ATOM 1529 N N . GLN A 1 193 ? -5.791 -7.511 13.182 1.00 85.50 193 GLN A N 1
ATOM 1530 C CA . GLN A 1 193 ? -5.383 -7.675 14.570 1.00 85.50 193 GLN A CA 1
ATOM 1531 C C . GLN A 1 193 ? -6.382 -6.988 15.504 1.00 85.50 193 GLN A C 1
ATOM 1533 O O . GLN A 1 193 ? -6.898 -7.634 16.417 1.00 85.50 193 GLN A O 1
ATOM 1538 N N . TRP A 1 194 ? -6.731 -5.723 15.241 1.00 87.88 194 TRP A N 1
ATOM 1539 C CA . TRP A 1 194 ? -7.703 -4.980 16.052 1.00 87.88 194 TRP A CA 1
ATOM 1540 C C . TRP A 1 194 ? -9.076 -5.661 16.081 1.00 87.88 194 TRP A C 1
ATOM 1542 O O . TRP A 1 194 ? -9.661 -5.805 17.155 1.00 87.88 194 TRP A O 1
ATOM 1552 N N . SER A 1 195 ? -9.566 -6.160 14.940 1.00 87.56 195 SER A N 1
ATOM 1553 C CA . SER A 1 195 ? -10.839 -6.893 14.858 1.00 87.56 195 SER A CA 1
ATOM 1554 C C . SER A 1 195 ? -10.837 -8.145 15.735 1.00 87.56 195 SER A C 1
ATOM 1556 O O . SER A 1 195 ? -11.788 -8.398 16.479 1.00 87.56 195 SER A O 1
ATOM 1558 N N . THR A 1 196 ? -9.747 -8.913 15.694 1.00 83.31 196 THR A N 1
ATOM 1559 C CA . THR A 1 196 ? -9.598 -10.136 16.491 1.00 83.31 196 THR A CA 1
ATOM 1560 C C . THR A 1 196 ? -9.533 -9.814 17.983 1.00 83.31 196 THR A C 1
ATOM 1562 O O . THR A 1 196 ? -10.256 -10.416 18.778 1.00 83.31 196 THR A O 1
ATOM 1565 N N . THR A 1 197 ? -8.740 -8.813 18.368 1.00 79.19 197 THR A N 1
ATOM 1566 C CA . THR A 1 197 ? -8.611 -8.376 19.762 1.00 79.19 197 THR A CA 1
ATOM 1567 C C . THR A 1 197 ? -9.943 -7.894 20.336 1.00 79.19 197 THR A C 1
ATOM 1569 O O . THR A 1 197 ? -10.338 -8.344 21.411 1.00 79.19 197 THR A O 1
ATOM 1572 N N . LEU A 1 198 ? -10.687 -7.046 19.617 1.00 79.88 198 LEU A N 1
ATOM 1573 C CA . LEU A 1 198 ? -11.983 -6.544 20.085 1.00 79.88 198 LEU A CA 1
ATOM 1574 C C . LEU A 1 198 ? -13.035 -7.657 20.193 1.00 79.88 198 LEU A C 1
ATOM 1576 O O . LEU A 1 198 ? -13.808 -7.667 21.152 1.00 79.88 198 LEU A O 1
ATOM 1580 N N . LYS A 1 199 ? -13.042 -8.634 19.273 1.00 84.06 199 LYS A N 1
ATOM 1581 C CA . LYS A 1 199 ? -13.906 -9.824 19.379 1.00 84.06 199 LYS A CA 1
ATOM 1582 C C . LYS A 1 199 ? -13.605 -10.626 20.647 1.00 84.06 199 LYS A C 1
ATOM 1584 O O . LYS A 1 199 ? -14.534 -10.967 21.379 1.00 84.06 199 LYS A O 1
ATOM 1589 N N . CYS A 1 200 ? -12.328 -10.875 20.938 1.00 75.12 200 CYS A N 1
ATOM 1590 C CA . CYS A 1 200 ? -11.906 -11.550 22.166 1.00 75.12 200 CYS A CA 1
ATOM 1591 C C . CYS A 1 200 ? -12.323 -10.763 23.415 1.00 75.12 200 CYS A C 1
ATOM 1593 O O . CYS A 1 200 ? -12.871 -11.336 24.352 1.00 75.12 200 CYS A O 1
ATOM 1595 N N . TYR A 1 201 ? -12.120 -9.446 23.427 1.00 75.94 201 TYR A N 1
ATOM 1596 C CA . TYR A 1 201 ? -12.444 -8.608 24.585 1.00 75.94 201 TYR A CA 1
ATOM 1597 C C . TYR A 1 201 ? -13.951 -8.494 24.818 1.00 75.94 201 TYR A C 1
ATOM 1599 O O . TYR A 1 201 ? -14.399 -8.546 25.963 1.00 75.94 201 TYR A O 1
ATOM 1607 N N . LYS A 1 202 ? -14.754 -8.459 23.749 1.00 75.69 202 LYS A N 1
ATOM 1608 C CA . LYS A 1 202 ? -16.213 -8.572 23.840 1.00 75.69 202 LYS A CA 1
ATOM 1609 C C . LYS A 1 202 ? -16.637 -9.910 24.455 1.00 75.69 202 LYS A C 1
ATOM 1611 O O . LYS A 1 202 ? -17.506 -9.926 25.321 1.00 75.69 202 LYS A O 1
ATOM 1616 N N . ALA A 1 203 ? -16.004 -11.019 24.060 1.00 69.56 203 ALA A N 1
ATOM 1617 C CA . ALA A 1 203 ? -16.273 -12.342 24.635 1.00 69.56 203 ALA A CA 1
ATOM 1618 C C . ALA A 1 203 ? -15.878 -12.447 26.122 1.00 69.56 203 ALA A C 1
ATOM 1620 O O . ALA A 1 203 ? -16.494 -13.203 26.868 1.00 69.56 203 ALA A O 1
ATOM 1621 N N . LEU A 1 204 ? -14.895 -11.656 26.565 1.00 61.84 204 LEU A N 1
ATOM 1622 C CA . LEU A 1 204 ? -14.499 -11.519 27.974 1.00 61.84 204 LEU A CA 1
ATOM 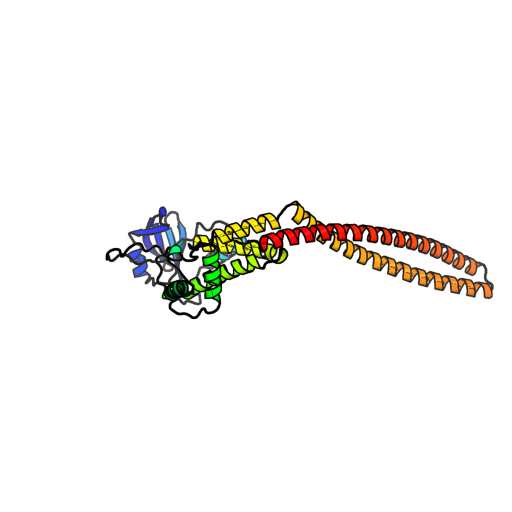1623 C C . LEU A 1 204 ? -15.418 -10.589 28.790 1.00 61.84 204 LEU A C 1
ATOM 1625 O O . LEU A 1 204 ? -15.187 -10.403 29.986 1.00 61.84 204 LEU A O 1
ATOM 1629 N N . GLY A 1 205 ? -16.449 -10.008 28.171 1.00 60.66 205 GLY A N 1
ATOM 1630 C CA . GLY A 1 205 ? -17.410 -9.130 28.839 1.00 60.66 205 GLY A CA 1
ATOM 1631 C C . GLY A 1 205 ? -17.014 -7.652 28.869 1.00 60.66 205 GLY A C 1
ATOM 1632 O O . GLY A 1 205 ? -17.616 -6.892 29.625 1.00 60.66 205 GLY A O 1
ATOM 1633 N N . MET A 1 206 ? -16.032 -7.213 28.069 1.00 68.44 206 MET A N 1
ATOM 1634 C CA . MET A 1 206 ? -15.783 -5.778 27.897 1.00 68.44 206 MET A CA 1
ATOM 1635 C C . MET A 1 206 ? -16.828 -5.132 26.993 1.00 68.44 206 MET A C 1
ATOM 1637 O O . MET A 1 206 ? -17.184 -5.663 25.936 1.00 68.44 206 MET A O 1
ATOM 1641 N N . ASN A 1 207 ? -17.237 -3.918 27.356 1.00 70.31 207 ASN A N 1
ATOM 1642 C CA . ASN A 1 207 ? -18.133 -3.124 26.530 1.00 70.31 207 ASN A CA 1
ATOM 1643 C C . ASN A 1 207 ? -17.353 -2.414 25.408 1.00 70.31 207 ASN A C 1
ATOM 1645 O O . ASN A 1 207 ? -17.030 -1.238 25.500 1.00 70.31 207 ASN A O 1
ATOM 1649 N N . VAL A 1 208 ? -17.000 -3.158 24.355 1.00 82.00 208 VAL A N 1
ATOM 1650 C CA . VAL A 1 208 ? -16.234 -2.668 23.184 1.00 82.00 208 VAL A CA 1
ATOM 1651 C C . VAL A 1 208 ? -17.060 -2.662 21.891 1.00 82.00 208 VAL A C 1
ATOM 1653 O O . VAL A 1 208 ? -16.522 -2.658 20.780 1.00 82.00 208 VAL A O 1
ATOM 1656 N N . GLY A 1 209 ? -18.391 -2.700 22.016 1.00 80.44 209 GLY A N 1
ATOM 1657 C CA . GLY A 1 209 ? -19.305 -2.733 20.872 1.00 80.44 209 GLY A CA 1
ATOM 1658 C C . GLY A 1 209 ? -19.147 -1.509 19.971 1.00 80.44 209 GLY A C 1
ATOM 1659 O O . GLY A 1 209 ? -19.033 -1.655 18.758 1.00 80.44 209 GLY A O 1
ATOM 1660 N N . PHE A 1 210 ? -19.030 -0.326 20.574 1.00 82.94 210 PHE A N 1
ATOM 1661 C CA . PHE A 1 210 ? -18.830 0.932 19.858 1.00 82.94 210 PHE A CA 1
ATOM 1662 C C . PHE A 1 210 ? -17.495 0.967 19.085 1.00 82.94 210 PHE A C 1
ATOM 1664 O O . PHE A 1 210 ? -17.474 1.345 17.915 1.00 82.94 210 PHE A O 1
ATOM 1671 N N . LEU A 1 211 ? -16.401 0.457 19.678 1.00 85.38 211 LEU A N 1
ATOM 1672 C CA . LEU A 1 211 ? -15.100 0.292 19.004 1.00 85.38 211 LEU A CA 1
ATOM 1673 C C . LEU A 1 211 ? -15.215 -0.627 17.788 1.00 85.38 211 LEU A C 1
ATOM 1675 O O . LEU A 1 211 ? -14.663 -0.338 16.730 1.00 85.38 211 LEU A O 1
ATOM 1679 N N . SER A 1 212 ? -15.954 -1.727 17.937 1.00 87.75 212 SER A N 1
ATOM 1680 C CA . SER A 1 212 ? -16.160 -2.702 16.864 1.00 87.75 212 SER A CA 1
ATOM 1681 C C . SER A 1 212 ? -16.963 -2.103 15.704 1.00 87.75 212 SER A C 1
ATOM 1683 O O . SER A 1 212 ? -16.611 -2.309 14.544 1.00 87.75 212 SER A O 1
ATOM 1685 N N . SER A 1 213 ? -18.006 -1.322 16.005 1.00 88.81 213 SER A N 1
ATOM 1686 C CA . SER A 1 213 ? -18.802 -0.608 14.999 1.00 88.81 213 SER A CA 1
ATOM 1687 C C . SER A 1 213 ? -17.973 0.442 14.261 1.00 88.81 213 SER A C 1
ATOM 1689 O O . SER A 1 213 ? -18.014 0.512 13.032 1.00 88.81 213 SER A O 1
ATOM 1691 N N . ARG A 1 214 ? -17.170 1.221 14.995 1.00 88.69 214 ARG A N 1
ATOM 1692 C CA . ARG A 1 214 ? -16.267 2.224 14.419 1.00 88.69 214 ARG A CA 1
ATOM 1693 C C . ARG A 1 214 ? -15.228 1.584 13.500 1.00 88.69 214 ARG A C 1
ATOM 1695 O O . ARG A 1 214 ? -15.056 2.042 12.373 1.00 88.69 214 ARG A O 1
ATOM 1702 N N . LEU A 1 215 ? -14.596 0.500 13.953 1.00 91.50 215 LEU A N 1
ATOM 1703 C CA . LEU A 1 215 ? -13.640 -0.280 13.167 1.00 91.50 215 LEU A CA 1
ATOM 1704 C C . LEU A 1 215 ? -14.269 -0.783 11.862 1.00 91.50 215 LEU A C 1
ATOM 1706 O O . LEU A 1 215 ? -13.686 -0.610 10.797 1.00 91.50 215 LEU A O 1
ATOM 1710 N N . HIS A 1 216 ? -15.472 -1.359 11.930 1.00 89.62 216 HIS A N 1
ATOM 1711 C CA . HIS A 1 216 ? -16.180 -1.856 10.749 1.00 89.62 216 HIS A CA 1
ATOM 1712 C C . HIS A 1 216 ? -16.514 -0.734 9.757 1.00 89.62 216 HIS A C 1
ATOM 1714 O O . HIS A 1 216 ? -16.379 -0.903 8.544 1.00 89.62 216 HIS A O 1
ATOM 1720 N N . HIS A 1 217 ? -16.949 0.426 10.254 1.00 89.25 217 HIS A N 1
ATOM 1721 C CA . HIS A 1 217 ? -17.259 1.571 9.404 1.00 89.25 217 HIS A CA 1
ATOM 1722 C C . HIS A 1 217 ? -16.016 2.078 8.660 1.00 89.25 217 HIS A C 1
ATOM 1724 O O . HIS A 1 217 ? -16.056 2.232 7.441 1.00 89.25 217 HIS A O 1
ATOM 1730 N N . LEU A 1 218 ? -14.897 2.248 9.371 1.00 89.50 218 LEU A N 1
ATOM 1731 C CA . LEU A 1 218 ? -13.618 2.622 8.762 1.00 89.50 218 LEU A CA 1
ATOM 1732 C C . LEU A 1 218 ? -13.121 1.556 7.781 1.00 89.50 218 LEU A C 1
ATOM 1734 O O . LEU A 1 218 ? -12.644 1.897 6.706 1.00 89.50 218 LEU A O 1
ATOM 1738 N N . GLN A 1 219 ? -13.305 0.271 8.089 1.00 90.38 219 GLN A N 1
ATOM 1739 C CA . GLN A 1 219 ? -12.953 -0.820 7.181 1.00 90.38 219 GLN A CA 1
ATOM 1740 C C . GLN A 1 219 ? -13.764 -0.776 5.883 1.00 90.38 219 GLN A C 1
ATOM 1742 O O . GLN A 1 219 ? -13.209 -0.976 4.807 1.00 90.38 219 GLN A O 1
ATOM 1747 N N . THR A 1 220 ? -15.059 -0.476 5.971 1.00 88.12 220 THR A N 1
ATOM 1748 C CA . THR A 1 220 ? -15.930 -0.368 4.792 1.00 88.12 220 THR A CA 1
ATOM 1749 C C . THR A 1 220 ? -15.478 0.769 3.872 1.00 88.12 220 THR A C 1
ATOM 1751 O O . THR A 1 220 ? -15.471 0.608 2.656 1.00 88.12 220 THR A O 1
ATOM 1754 N N . LEU A 1 221 ? -15.050 1.895 4.448 1.00 85.69 221 LEU A N 1
ATOM 1755 C CA . LEU A 1 221 ? -14.513 3.031 3.694 1.00 85.69 221 LEU A CA 1
ATOM 1756 C C . LEU A 1 221 ? -13.129 2.726 3.117 1.00 85.69 221 LEU A C 1
ATOM 1758 O O . LEU A 1 221 ? -12.897 2.946 1.935 1.00 85.69 221 LEU A O 1
ATOM 1762 N N . ALA A 1 222 ? -12.235 2.145 3.918 1.00 85.25 222 ALA A N 1
ATOM 1763 C CA . ALA A 1 222 ? -10.883 1.796 3.492 1.00 85.25 222 ALA A CA 1
ATOM 1764 C C . ALA A 1 222 ? -10.878 0.810 2.313 1.00 85.25 222 ALA A C 1
ATOM 1766 O O . ALA A 1 222 ? -10.025 0.909 1.425 1.00 85.25 222 ALA A O 1
ATOM 1767 N N . VAL A 1 223 ? -11.835 -0.122 2.303 1.00 80.88 223 VAL A N 1
ATOM 1768 C CA . VAL A 1 223 ? -12.022 -1.150 1.268 1.00 80.88 223 VAL A CA 1
ATOM 1769 C C . VAL A 1 223 ? -13.066 -0.715 0.229 1.00 80.88 223 VAL A C 1
ATOM 1771 O O . VAL A 1 223 ? -13.518 -1.537 -0.565 1.00 80.88 223 VAL A O 1
ATOM 1774 N N . SER A 1 224 ? -13.446 0.571 0.184 1.00 80.00 224 SER A N 1
ATOM 1775 C CA . SER A 1 224 ? -14.338 1.068 -0.866 1.00 80.00 224 SER A CA 1
ATOM 1776 C C . SER A 1 224 ? -13.789 0.659 -2.236 1.00 80.00 224 SER A C 1
ATOM 1778 O O . SER A 1 224 ? -12.602 0.831 -2.527 1.00 80.00 224 SER A O 1
ATOM 1780 N N . SER A 1 225 ? -14.629 0.040 -3.067 1.00 72.12 225 SER A N 1
ATOM 1781 C CA . SER A 1 225 ? -14.155 -0.616 -4.289 1.00 72.12 225 SER A CA 1
ATOM 1782 C C . SER A 1 225 ? -13.517 0.378 -5.256 1.00 72.12 225 SER A C 1
ATOM 1784 O O . SER A 1 225 ? -12.494 0.080 -5.860 1.00 72.12 225 SER A O 1
ATOM 1786 N N . GLU A 1 226 ? -14.077 1.580 -5.376 1.00 78.88 226 GLU A N 1
ATOM 1787 C CA . GLU A 1 226 ? -13.569 2.614 -6.280 1.00 78.88 226 GLU A CA 1
ATOM 1788 C C . GLU A 1 226 ? -12.245 3.214 -5.794 1.00 78.88 226 GLU A C 1
ATOM 1790 O O . GLU A 1 226 ? -11.265 3.304 -6.546 1.00 78.88 226 GLU A O 1
ATOM 1795 N N . GLY A 1 227 ? -12.185 3.581 -4.517 1.00 78.50 227 GLY A N 1
ATOM 1796 C CA . GLY A 1 227 ? -11.000 4.190 -3.946 1.00 78.50 227 GLY A CA 1
ATOM 1797 C C . GLY A 1 227 ? -9.851 3.189 -3.774 1.00 78.50 227 GLY A C 1
ATOM 1798 O O . GLY A 1 227 ? -8.688 3.547 -3.975 1.00 78.50 227 GLY A O 1
ATOM 1799 N N . ALA A 1 228 ? -10.137 1.932 -3.422 1.00 82.06 228 ALA A N 1
ATOM 1800 C CA . ALA A 1 228 ? -9.119 0.890 -3.301 1.00 82.06 228 ALA A CA 1
ATOM 1801 C C . ALA A 1 228 ? -8.505 0.536 -4.659 1.00 82.06 228 ALA A C 1
ATOM 1803 O O . ALA A 1 228 ? -7.281 0.448 -4.768 1.00 82.06 228 ALA A O 1
ATOM 1804 N N . VAL A 1 229 ? -9.333 0.423 -5.702 1.00 86.19 229 VAL A N 1
ATOM 1805 C CA . VAL A 1 229 ? -8.864 0.199 -7.077 1.00 86.19 229 VAL A CA 1
ATOM 1806 C C . VAL A 1 229 ? -8.013 1.369 -7.565 1.00 86.19 22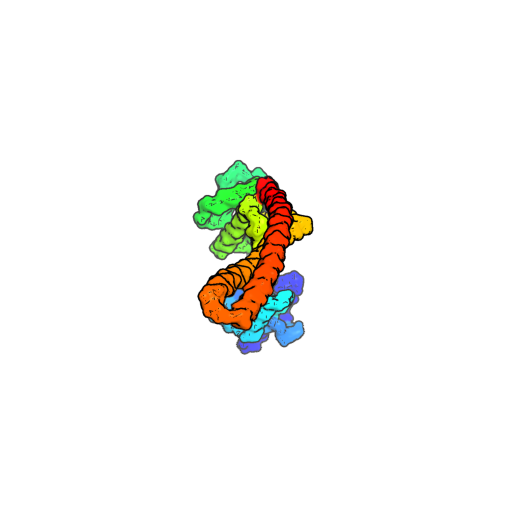9 VAL A C 1
ATOM 1808 O O . VAL A 1 229 ? -6.963 1.143 -8.160 1.00 86.19 229 VAL A O 1
ATOM 1811 N N . SER A 1 230 ? -8.414 2.612 -7.289 1.00 84.94 230 SER A N 1
ATOM 1812 C CA . SER A 1 230 ? -7.657 3.799 -7.713 1.00 84.94 230 SER A CA 1
ATOM 1813 C C . SER A 1 230 ? -6.266 3.865 -7.075 1.00 84.94 230 SER A C 1
ATOM 1815 O O . SER A 1 230 ? -5.283 4.090 -7.779 1.00 84.94 230 SER A O 1
ATOM 1817 N N . ARG A 1 231 ? -6.158 3.593 -5.766 1.00 86.06 231 ARG A N 1
ATOM 1818 C CA . ARG A 1 231 ? -4.859 3.513 -5.072 1.00 86.06 231 ARG A CA 1
ATOM 1819 C C . ARG A 1 231 ? -3.984 2.388 -5.615 1.00 86.06 231 ARG A C 1
ATOM 1821 O O . ARG A 1 231 ? -2.796 2.598 -5.830 1.00 86.06 231 ARG A O 1
ATOM 1828 N N . GLN A 1 232 ? -4.562 1.207 -5.841 1.00 88.56 232 GLN A N 1
ATOM 1829 C CA . GLN A 1 232 ? -3.804 0.070 -6.356 1.00 88.56 232 GLN A CA 1
ATOM 1830 C C . GLN A 1 232 ? -3.265 0.364 -7.761 1.00 88.56 232 GLN A C 1
ATOM 1832 O O . GLN A 1 232 ? -2.074 0.206 -8.004 1.00 88.56 232 GLN A O 1
ATOM 1837 N N . ARG A 1 233 ? -4.110 0.912 -8.643 1.00 90.25 233 ARG A N 1
ATOM 1838 C CA . ARG A 1 233 ? -3.701 1.357 -9.983 1.00 90.25 233 ARG A CA 1
ATOM 1839 C C . ARG A 1 233 ? -2.597 2.406 -9.945 1.00 90.25 233 ARG A C 1
ATOM 1841 O O . ARG A 1 233 ? -1.690 2.336 -10.760 1.00 90.25 233 ARG A O 1
ATOM 1848 N N . TYR A 1 234 ? -2.656 3.356 -9.011 1.00 90.12 234 TYR A N 1
ATOM 1849 C CA . TYR A 1 234 ? -1.582 4.332 -8.816 1.00 90.12 234 TYR A CA 1
ATOM 1850 C C . TYR A 1 234 ? -0.252 3.646 -8.461 1.00 90.12 234 TYR A C 1
ATOM 1852 O O . TYR A 1 234 ? 0.762 3.904 -9.104 1.00 90.12 234 TYR A O 1
ATOM 1860 N N . ILE A 1 235 ? -0.263 2.734 -7.482 1.00 88.06 235 ILE A N 1
ATOM 1861 C CA . ILE A 1 235 ? 0.934 1.990 -7.057 1.00 88.06 235 ILE A CA 1
ATOM 1862 C C . ILE A 1 235 ? 1.518 1.183 -8.221 1.00 88.06 235 ILE A C 1
ATOM 1864 O O . ILE A 1 235 ? 2.732 1.199 -8.433 1.00 88.06 235 ILE A O 1
ATOM 1868 N N . ASP A 1 236 ? 0.666 0.488 -8.970 1.00 90.38 236 ASP A N 1
ATOM 1869 C CA . ASP A 1 236 ? 1.090 -0.346 -10.091 1.00 90.38 236 ASP A CA 1
ATOM 1870 C C . ASP A 1 236 ? 1.651 0.507 -11.238 1.00 90.38 236 ASP A C 1
ATOM 1872 O O . ASP A 1 236 ? 2.754 0.231 -11.709 1.00 90.38 236 ASP A O 1
ATOM 1876 N N . ALA A 1 237 ? 0.996 1.619 -11.587 1.00 91.31 237 ALA A N 1
ATOM 1877 C CA . ALA A 1 237 ? 1.494 2.551 -12.598 1.00 91.31 237 ALA A CA 1
ATOM 1878 C C . ALA A 1 237 ? 2.862 3.149 -12.219 1.00 91.31 237 ALA A C 1
ATOM 1880 O O . ALA A 1 237 ? 3.771 3.202 -13.048 1.00 91.31 237 ALA A O 1
ATOM 1881 N N . CYS A 1 238 ? 3.068 3.531 -10.952 1.00 90.06 238 CYS A N 1
ATOM 1882 C CA . CYS A 1 238 ? 4.376 3.997 -10.480 1.00 90.06 238 CYS A CA 1
ATOM 1883 C C . CYS A 1 238 ? 5.464 2.919 -10.605 1.00 90.06 238 CYS A C 1
ATOM 1885 O O . CYS A 1 238 ? 6.593 3.221 -10.998 1.00 90.06 238 CYS A O 1
ATOM 1887 N N . ARG A 1 239 ? 5.144 1.660 -10.279 1.00 91.94 239 ARG A N 1
ATOM 1888 C CA . ARG A 1 239 ? 6.086 0.533 -10.402 1.00 91.94 239 ARG A CA 1
ATOM 1889 C C . ARG A 1 239 ? 6.458 0.269 -11.854 1.00 91.94 239 ARG A C 1
ATOM 1891 O O . ARG A 1 239 ? 7.638 0.108 -12.161 1.00 91.94 239 ARG A O 1
ATOM 1898 N N . GLU A 1 240 ? 5.470 0.252 -12.739 1.00 89.31 240 GLU A N 1
ATOM 1899 C CA . GLU A 1 240 ? 5.675 0.070 -14.175 1.00 89.31 240 GLU A CA 1
ATOM 1900 C C . GLU A 1 240 ? 6.524 1.196 -14.765 1.00 89.31 240 GLU A C 1
ATOM 1902 O O . GLU A 1 240 ? 7.483 0.925 -15.490 1.00 89.31 240 GLU A O 1
ATOM 1907 N N . ARG A 1 241 ? 6.244 2.453 -14.396 1.00 91.62 241 ARG A N 1
ATOM 1908 C CA . ARG A 1 241 ? 7.022 3.618 -14.837 1.00 91.62 241 ARG A CA 1
ATOM 1909 C C . ARG A 1 241 ? 8.484 3.522 -14.423 1.00 91.62 241 ARG A C 1
ATOM 1911 O O . ARG A 1 241 ? 9.367 3.768 -15.245 1.00 91.62 241 ARG A O 1
ATOM 1918 N N . LEU A 1 242 ? 8.734 3.137 -13.172 1.00 89.50 242 LEU A N 1
ATOM 1919 C CA . LEU A 1 242 ? 10.084 2.938 -12.651 1.00 89.50 242 LEU A CA 1
ATOM 1920 C C . LEU A 1 242 ? 10.818 1.824 -13.413 1.00 89.50 242 LEU A C 1
ATOM 1922 O O . LEU A 1 242 ? 11.979 1.989 -13.781 1.00 89.50 242 LEU A O 1
ATOM 1926 N N . CYS A 1 243 ? 10.134 0.712 -13.694 1.00 87.69 243 CYS A N 1
ATOM 1927 C CA . CYS A 1 243 ? 10.693 -0.393 -14.472 1.00 87.69 243 CYS A CA 1
ATOM 1928 C C . CYS A 1 243 ? 11.046 0.038 -15.906 1.00 87.69 243 CYS A C 1
ATOM 1930 O O . CYS A 1 243 ? 12.151 -0.233 -16.381 1.00 87.69 243 CYS A O 1
ATOM 1932 N N . CYS A 1 244 ? 10.155 0.777 -16.570 1.00 86.56 244 CYS A N 1
ATOM 1933 C CA . CYS A 1 244 ? 10.397 1.289 -17.917 1.00 86.56 244 CYS A CA 1
ATOM 1934 C C . CYS A 1 244 ? 11.561 2.290 -17.960 1.00 86.56 244 CYS A C 1
ATOM 1936 O O . CYS A 1 244 ? 12.348 2.264 -18.905 1.00 86.56 244 CYS A O 1
ATOM 1938 N N . GLU A 1 245 ? 11.724 3.132 -16.933 1.00 88.88 245 GLU A N 1
ATOM 1939 C CA . GLU A 1 245 ? 12.871 4.045 -16.829 1.00 88.88 245 GLU A CA 1
ATOM 1940 C C . GLU A 1 245 ? 14.197 3.267 -16.762 1.00 88.88 245 GLU A C 1
ATOM 1942 O O . GLU A 1 245 ? 15.171 3.627 -17.429 1.00 88.88 245 GLU A O 1
ATOM 1947 N N . CYS A 1 246 ? 14.243 2.144 -16.034 1.00 84.12 246 CYS A N 1
ATOM 1948 C CA . CYS A 1 246 ? 15.426 1.284 -16.003 1.00 84.12 246 CYS A CA 1
ATOM 1949 C C . CYS A 1 246 ? 15.791 0.746 -17.395 1.00 84.12 246 CYS A C 1
ATOM 1951 O O . CYS A 1 246 ? 16.959 0.796 -17.776 1.00 84.12 246 CYS A O 1
ATOM 1953 N N . GLU A 1 247 ? 14.830 0.274 -18.190 1.00 84.31 247 GLU A N 1
ATOM 1954 C CA . GLU A 1 247 ? 15.113 -0.171 -19.564 1.00 84.31 247 GLU A CA 1
ATOM 1955 C C . GLU A 1 247 ? 15.506 0.999 -20.481 1.00 84.31 247 GLU A C 1
ATOM 1957 O O . GLU A 1 247 ? 16.442 0.900 -21.280 1.00 84.31 247 GLU A O 1
ATOM 1962 N N . PHE A 1 248 ? 14.871 2.158 -20.311 1.00 89.06 248 PHE A N 1
ATOM 1963 C CA . PHE A 1 248 ? 15.174 3.353 -21.091 1.00 89.06 248 PHE A CA 1
ATOM 1964 C C . PHE A 1 248 ? 16.597 3.876 -20.854 1.00 89.06 248 PHE A C 1
ATOM 1966 O O . PHE A 1 248 ? 17.291 4.275 -21.795 1.00 89.06 248 PHE A O 1
ATOM 1973 N N . THR A 1 249 ? 17.091 3.819 -19.615 1.00 89.69 249 THR A N 1
ATOM 1974 C CA . THR A 1 249 ? 18.488 4.172 -19.308 1.00 89.69 249 THR A CA 1
ATOM 1975 C C . THR A 1 249 ? 19.497 3.225 -19.971 1.00 89.69 249 THR A C 1
ATOM 1977 O O . THR A 1 249 ? 20.562 3.678 -20.414 1.00 89.69 249 THR A O 1
ATOM 1980 N N . LYS A 1 250 ? 19.165 1.933 -20.138 1.00 90.31 250 LYS A N 1
ATOM 1981 C CA . LYS A 1 250 ? 19.991 0.993 -20.919 1.00 90.31 250 LYS A CA 1
ATOM 1982 C C . LYS A 1 250 ? 20.037 1.401 -22.390 1.00 90.31 250 LYS A C 1
ATOM 1984 O O . LYS A 1 250 ? 21.129 1.468 -22.958 1.00 90.31 250 LYS A O 1
ATOM 1989 N N . LEU A 1 251 ? 18.891 1.747 -22.984 1.00 90.00 251 LEU A N 1
ATOM 1990 C CA . LEU A 1 251 ? 18.818 2.221 -24.371 1.00 90.00 251 LEU A CA 1
ATOM 1991 C C . LEU A 1 251 ? 19.644 3.501 -24.580 1.00 90.00 251 LEU A C 1
ATOM 1993 O O . LEU A 1 251 ? 20.463 3.561 -25.497 1.00 90.00 251 LEU A O 1
ATOM 1997 N N . LYS A 1 252 ? 19.521 4.489 -23.683 1.00 92.69 252 LYS A N 1
ATOM 1998 C CA . LYS A 1 252 ? 20.351 5.711 -23.698 1.00 92.69 252 LYS A CA 1
ATOM 1999 C C . LYS A 1 252 ? 21.849 5.402 -23.614 1.00 92.69 252 LYS A C 1
ATOM 2001 O O . LYS A 1 252 ? 22.659 6.028 -24.296 1.00 92.69 252 LYS A O 1
ATOM 2006 N N . THR A 1 253 ? 22.231 4.411 -22.809 1.00 93.88 253 THR A N 1
ATOM 2007 C CA . THR A 1 253 ? 23.629 3.966 -22.687 1.00 93.88 253 THR A CA 1
ATOM 2008 C C . THR A 1 253 ? 24.142 3.353 -23.989 1.00 93.88 253 THR A C 1
ATOM 2010 O O . THR A 1 253 ? 25.271 3.629 -24.400 1.00 93.88 253 THR A O 1
ATOM 2013 N N . ILE A 1 254 ? 23.321 2.536 -24.656 1.00 89.62 254 ILE A N 1
ATOM 2014 C CA . ILE A 1 254 ? 23.642 1.973 -25.974 1.00 89.62 254 ILE A CA 1
ATOM 2015 C C . ILE A 1 254 ? 23.804 3.105 -26.990 1.00 89.62 254 ILE A C 1
ATOM 2017 O O . ILE A 1 254 ? 24.854 3.190 -27.625 1.00 89.62 254 ILE A O 1
ATOM 2021 N N . HIS A 1 255 ? 22.844 4.027 -27.076 1.00 93.38 255 HIS A N 1
ATOM 2022 C CA . HIS A 1 255 ? 22.920 5.196 -27.958 1.00 93.38 255 HIS A CA 1
ATOM 2023 C C . HIS A 1 255 ? 24.209 6.008 -27.750 1.00 93.38 255 HIS A C 1
ATOM 2025 O O . HIS A 1 255 ? 24.910 6.324 -28.713 1.00 93.38 255 HIS A O 1
ATOM 2031 N N . ALA A 1 256 ? 24.608 6.248 -26.497 1.00 94.56 256 ALA A N 1
ATOM 2032 C CA . ALA A 1 256 ? 25.861 6.930 -26.179 1.00 94.56 256 ALA A CA 1
ATOM 2033 C C . ALA A 1 256 ? 27.108 6.161 -26.660 1.00 94.56 256 ALA A C 1
ATOM 2035 O O . ALA A 1 256 ? 28.061 6.776 -27.146 1.00 94.56 256 ALA A O 1
ATOM 2036 N N . LYS A 1 257 ? 27.124 4.823 -26.555 1.00 94.19 257 LYS A N 1
ATOM 2037 C CA . LYS A 1 257 ? 28.216 3.986 -27.093 1.00 94.19 257 LYS A CA 1
ATOM 2038 C C . LYS A 1 257 ? 28.291 4.088 -28.617 1.00 94.19 257 LYS A C 1
ATOM 2040 O O . LYS A 1 257 ? 29.377 4.304 -29.151 1.00 94.19 257 LYS A O 1
ATOM 2045 N N . TRP A 1 258 ? 27.155 4.003 -29.301 1.00 92.31 258 TRP A N 1
ATOM 2046 C CA . TRP A 1 258 ? 27.082 4.125 -30.758 1.00 92.31 258 TRP A CA 1
ATOM 2047 C C . TRP A 1 258 ? 27.513 5.509 -31.247 1.00 92.31 258 TRP A C 1
ATOM 2049 O O . TRP A 1 258 ? 28.293 5.608 -32.191 1.00 92.31 258 TRP A O 1
ATOM 2059 N N . ARG A 1 259 ? 27.145 6.584 -30.539 1.00 95.19 259 ARG A N 1
ATOM 2060 C CA . ARG A 1 259 ? 27.658 7.929 -30.840 1.00 95.19 259 ARG A CA 1
ATOM 2061 C C . ARG A 1 259 ? 29.181 8.031 -30.725 1.00 95.19 259 ARG A C 1
ATOM 2063 O O . ARG A 1 259 ? 29.797 8.715 -31.540 1.00 95.19 259 ARG A O 1
ATOM 2070 N N . LYS A 1 260 ? 29.821 7.329 -29.781 1.00 94.56 260 LYS A N 1
ATOM 2071 C CA . LYS A 1 260 ? 31.296 7.264 -29.722 1.00 94.56 260 LYS A CA 1
ATOM 2072 C C . LYS A 1 260 ? 31.877 6.562 -30.951 1.00 94.56 260 LYS A C 1
ATOM 2074 O O . LYS A 1 260 ? 32.845 7.057 -31.522 1.00 94.56 260 LYS A O 1
ATOM 2079 N N . VAL A 1 261 ? 31.274 5.450 -31.382 1.00 92.56 261 VAL A N 1
ATOM 2080 C CA . VAL A 1 261 ? 31.677 4.736 -32.609 1.00 92.56 261 VAL A CA 1
ATOM 2081 C C . VAL A 1 261 ? 31.540 5.636 -33.836 1.00 92.56 261 VAL A C 1
ATOM 2083 O O . VAL A 1 261 ? 32.471 5.709 -34.634 1.00 92.56 261 VAL A O 1
ATOM 2086 N N . LEU A 1 262 ? 30.447 6.395 -33.947 1.00 94.56 262 LEU A N 1
ATOM 2087 C CA . LEU A 1 262 ? 30.239 7.358 -35.030 1.00 94.56 262 LEU A CA 1
ATOM 2088 C C . LEU A 1 262 ? 31.360 8.406 -35.096 1.00 94.56 262 LEU A C 1
ATOM 2090 O O . LEU A 1 262 ? 31.873 8.692 -36.179 1.00 94.56 262 LEU A O 1
ATOM 2094 N N . VAL A 1 263 ? 31.770 8.957 -33.949 1.00 95.12 263 VAL A N 1
ATOM 2095 C CA . VAL A 1 263 ? 32.877 9.926 -33.869 1.00 95.12 263 VAL A CA 1
ATOM 2096 C C . VAL A 1 263 ? 34.206 9.287 -34.288 1.00 95.12 263 VAL A C 1
ATOM 2098 O O . VAL A 1 263 ? 34.955 9.906 -35.043 1.00 95.12 263 VAL A O 1
ATOM 2101 N N . MET A 1 264 ? 34.482 8.047 -33.864 1.00 93.75 264 MET A N 1
ATOM 2102 C CA . MET A 1 264 ? 35.689 7.307 -34.266 1.00 93.75 264 MET A CA 1
ATOM 2103 C C . MET A 1 264 ? 35.719 6.993 -35.767 1.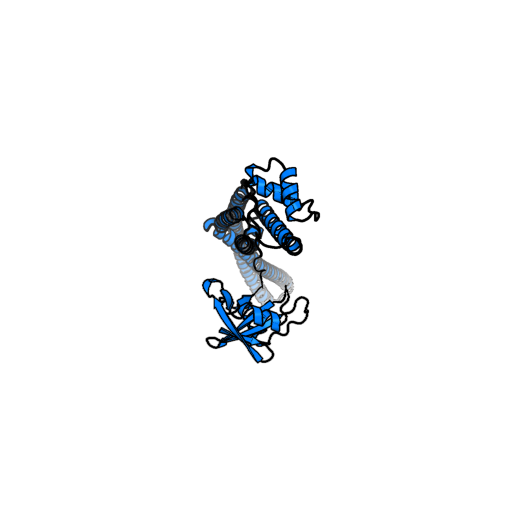00 93.75 264 MET A C 1
ATOM 2105 O O . MET A 1 264 ? 36.752 7.145 -36.414 1.00 93.75 264 MET A O 1
ATOM 2109 N N . LEU A 1 265 ? 34.593 6.574 -36.349 1.00 92.75 265 LEU A N 1
ATOM 2110 C CA . LEU A 1 265 ? 34.498 6.342 -37.792 1.00 92.75 265 LEU A CA 1
ATOM 2111 C C . LEU A 1 265 ? 34.666 7.654 -38.564 1.00 92.75 265 LEU A C 1
ATOM 2113 O O . LEU A 1 265 ? 35.416 7.703 -39.534 1.00 92.75 265 LEU A O 1
ATOM 2117 N N . SER A 1 266 ? 34.044 8.736 -38.091 1.00 93.38 266 SER A N 1
ATOM 2118 C CA . SER A 1 266 ? 34.154 10.063 -38.706 1.00 93.38 266 SER A CA 1
ATOM 2119 C C . SER A 1 266 ? 35.594 10.583 -38.712 1.00 93.38 266 SER A C 1
ATOM 2121 O O . SER A 1 266 ? 36.023 11.189 -39.692 1.00 93.38 266 SER A O 1
ATOM 2123 N N . SER A 1 267 ? 36.362 10.354 -37.640 1.00 92.94 267 SER A N 1
ATOM 2124 C CA . SER A 1 267 ? 37.780 10.725 -37.604 1.00 92.94 267 SER A CA 1
ATOM 2125 C C . SER A 1 267 ? 38.635 9.829 -38.504 1.00 92.94 267 SER A C 1
ATOM 2127 O O . SER A 1 267 ? 39.532 10.342 -39.173 1.00 92.94 267 SER A O 1
ATOM 2129 N N . LYS A 1 268 ? 38.333 8.522 -38.594 1.00 91.75 268 LYS A N 1
ATOM 2130 C CA . LYS A 1 268 ? 39.033 7.596 -39.501 1.00 91.75 268 LYS A CA 1
ATOM 2131 C C . LYS A 1 268 ? 38.818 7.962 -40.973 1.00 91.75 268 LYS A C 1
ATOM 2133 O O . LYS A 1 268 ? 39.794 7.986 -41.717 1.00 91.75 268 LYS A O 1
ATOM 2138 N N . VAL A 1 269 ? 37.589 8.303 -41.377 1.00 92.12 269 VAL A N 1
ATOM 2139 C CA . VAL A 1 269 ? 37.288 8.783 -42.741 1.00 92.12 269 VAL A CA 1
ATOM 2140 C C . VAL A 1 269 ? 38.149 10.004 -43.075 1.00 92.12 269 VAL A C 1
ATOM 2142 O O . VAL A 1 269 ? 38.901 9.956 -44.042 1.00 92.12 269 VAL A O 1
ATOM 2145 N N . LYS A 1 270 ? 38.149 11.039 -42.222 1.00 90.44 270 LYS A N 1
ATOM 2146 C CA . LYS A 1 270 ? 38.972 12.251 -42.418 1.00 90.44 270 LYS A CA 1
ATOM 2147 C C . LYS A 1 270 ? 40.470 11.953 -42.535 1.00 90.44 270 LYS A C 1
ATOM 2149 O O . LYS A 1 270 ? 41.169 12.573 -43.328 1.00 90.44 270 LYS A O 1
ATOM 2154 N N . ALA A 1 271 ? 40.980 11.007 -41.745 1.00 89.75 271 ALA A N 1
ATOM 2155 C CA . ALA A 1 271 ? 42.387 10.618 -41.801 1.00 89.75 271 ALA A CA 1
ATOM 2156 C C . ALA A 1 271 ? 42.750 9.888 -43.107 1.00 89.75 271 ALA A C 1
ATOM 2158 O O . ALA A 1 271 ? 43.867 10.043 -43.602 1.00 89.75 271 ALA A O 1
ATOM 2159 N N . LEU A 1 272 ? 41.826 9.093 -43.658 1.00 89.81 272 LEU A N 1
ATOM 2160 C CA . LEU A 1 272 ? 42.017 8.371 -44.919 1.00 89.81 272 LEU A CA 1
ATOM 2161 C C . LEU A 1 272 ? 41.919 9.293 -46.141 1.00 89.81 272 LEU A C 1
ATOM 2163 O O . LEU A 1 272 ? 42.666 9.087 -47.096 1.00 89.81 272 LEU A O 1
ATOM 2167 N N . GLU A 1 273 ? 41.104 10.354 -46.083 1.00 87.12 273 GLU A N 1
ATOM 2168 C CA . GLU A 1 273 ? 41.028 11.381 -47.143 1.00 87.12 273 GLU A CA 1
ATOM 2169 C C . GLU A 1 273 ? 42.394 12.003 -47.452 1.00 87.12 273 GLU A C 1
ATOM 2171 O O . GLU A 1 273 ? 42.685 12.320 -48.600 1.00 87.12 273 GLU A O 1
ATOM 2176 N N . SER A 1 274 ? 43.263 12.135 -46.445 1.00 85.88 274 SER A N 1
ATOM 2177 C CA . SER A 1 274 ? 44.603 12.715 -46.610 1.00 85.88 274 SER A CA 1
ATOM 2178 C C . SER A 1 274 ? 45.694 11.710 -47.013 1.00 85.88 274 SER A C 1
ATOM 2180 O O . SER A 1 274 ? 46.793 12.135 -47.358 1.00 85.88 274 SER A O 1
ATOM 2182 N N . LYS A 1 275 ? 45.443 10.393 -46.936 1.00 83.25 275 LYS A N 1
ATOM 2183 C CA . LYS A 1 275 ? 46.476 9.348 -47.113 1.00 83.25 275 LYS A CA 1
ATOM 2184 C C . LYS A 1 275 ? 46.481 8.667 -48.484 1.00 83.25 275 LYS A C 1
ATOM 2186 O O . LYS A 1 275 ? 47.488 8.055 -48.817 1.00 83.25 275 LYS A O 1
ATOM 2191 N N . GLY A 1 276 ? 45.406 8.788 -49.268 1.00 70.19 276 GLY A N 1
ATOM 2192 C CA . GLY A 1 276 ? 45.298 8.192 -50.606 1.00 70.19 276 GLY A CA 1
ATOM 2193 C C . GLY A 1 276 ? 45.167 6.663 -50.574 1.00 70.19 276 GLY A C 1
ATOM 2194 O O . GLY A 1 276 ? 46.161 5.946 -50.573 1.00 70.19 276 GLY A O 1
ATOM 2195 N N . GLY A 1 277 ? 43.925 6.166 -50.568 1.00 78.81 277 GLY A N 1
ATOM 2196 C CA . GLY A 1 277 ? 43.584 4.737 -50.556 1.00 78.81 277 GLY A CA 1
ATOM 2197 C C . GLY A 1 277 ? 42.072 4.532 -50.681 1.00 78.81 277 GLY A C 1
ATOM 2198 O O . GLY A 1 277 ? 41.365 4.461 -49.679 1.00 78.81 277 GLY A O 1
ATOM 2199 N N . TRP A 1 278 ? 41.567 4.497 -51.918 1.00 81.00 278 TRP A N 1
ATOM 2200 C CA . TRP A 1 278 ? 40.129 4.588 -52.219 1.00 81.00 278 TRP A CA 1
ATOM 2201 C C . TRP A 1 278 ? 39.296 3.394 -51.732 1.00 81.00 278 TRP A C 1
ATOM 2203 O O . TRP A 1 278 ? 38.147 3.586 -51.343 1.00 81.00 278 TRP A O 1
ATOM 2213 N N . GLU A 1 279 ? 39.861 2.185 -51.705 1.00 84.44 279 GLU A N 1
ATOM 2214 C CA . GLU A 1 279 ? 39.146 0.978 -51.259 1.00 84.44 279 GLU A CA 1
ATOM 2215 C C . GLU A 1 279 ? 38.864 0.997 -49.748 1.00 84.44 279 GLU A C 1
ATOM 2217 O O . GLU A 1 279 ? 37.704 0.909 -49.342 1.00 84.44 279 GLU A O 1
ATOM 2222 N N . GLU A 1 280 ? 39.890 1.208 -48.909 1.00 87.19 280 GLU A N 1
ATOM 2223 C CA . GLU A 1 280 ? 39.708 1.316 -47.450 1.00 87.19 280 GLU A CA 1
ATOM 2224 C C . GLU A 1 280 ? 38.851 2.542 -47.085 1.00 87.19 280 GLU A C 1
ATOM 2226 O O . GLU A 1 280 ? 38.022 2.485 -46.173 1.00 87.19 280 GLU A O 1
ATOM 2231 N N . TYR A 1 281 ? 39.002 3.649 -47.823 1.00 89.88 281 TYR A N 1
ATOM 2232 C CA . TYR A 1 281 ? 38.170 4.840 -47.652 1.00 89.88 281 TYR A CA 1
ATOM 2233 C C . TYR A 1 281 ? 36.682 4.533 -47.854 1.00 89.88 281 TYR A C 1
ATOM 2235 O O . TYR A 1 281 ? 35.866 4.848 -46.985 1.00 89.88 281 TYR A O 1
ATOM 2243 N N . MET A 1 282 ? 36.330 3.887 -48.970 1.00 89.69 282 MET A N 1
ATOM 2244 C CA . MET A 1 282 ? 34.939 3.573 -49.290 1.00 89.69 282 MET A CA 1
ATOM 2245 C C . MET A 1 282 ? 34.322 2.611 -48.269 1.00 89.69 282 MET A C 1
ATOM 2247 O O . MET A 1 282 ? 33.195 2.847 -47.834 1.00 89.69 282 MET A O 1
ATOM 2251 N N . GLU A 1 283 ? 35.049 1.585 -47.814 1.00 90.00 283 GLU A N 1
ATOM 2252 C CA . GLU A 1 283 ? 34.547 0.652 -46.792 1.00 90.00 283 GLU A CA 1
ATOM 2253 C C . GLU A 1 283 ? 34.192 1.372 -45.477 1.00 90.00 283 GLU A C 1
ATOM 2255 O O . GLU A 1 283 ? 33.098 1.196 -44.927 1.00 90.00 283 GLU A O 1
ATOM 2260 N N . VAL A 1 284 ? 35.091 2.223 -44.972 1.00 90.88 284 VAL A N 1
ATOM 2261 C CA . VAL A 1 284 ? 34.864 2.972 -43.725 1.00 90.88 284 VAL A CA 1
ATOM 2262 C C . VAL A 1 284 ? 33.754 4.014 -43.906 1.00 90.88 284 VAL A C 1
ATOM 2264 O O . VAL A 1 284 ? 32.946 4.208 -42.995 1.00 90.88 284 VAL A O 1
ATOM 2267 N N . TYR A 1 285 ? 33.666 4.645 -45.079 1.00 92.06 285 TYR A N 1
ATOM 2268 C CA . TYR A 1 285 ? 32.608 5.598 -45.413 1.00 92.06 285 TYR A CA 1
ATOM 2269 C C . TYR A 1 285 ? 31.215 4.947 -45.414 1.00 92.06 285 TYR A C 1
ATOM 2271 O O . TYR A 1 285 ? 30.280 5.492 -44.821 1.00 92.06 285 TYR A O 1
ATOM 2279 N N . PHE A 1 286 ? 31.065 3.757 -46.007 1.00 92.56 286 PHE A N 1
ATOM 2280 C CA . PHE A 1 286 ? 29.797 3.020 -45.979 1.00 92.56 286 PHE A CA 1
ATOM 2281 C C . PHE A 1 286 ? 29.388 2.631 -44.555 1.00 92.56 286 PHE A C 1
ATOM 2283 O O . PHE A 1 286 ? 28.238 2.854 -44.174 1.00 92.56 286 PHE A O 1
ATOM 2290 N N . ARG A 1 287 ? 30.330 2.138 -43.737 1.00 92.38 287 ARG A N 1
ATOM 2291 C CA . ARG A 1 287 ? 30.072 1.839 -42.316 1.00 92.38 287 ARG A CA 1
ATOM 2292 C C . ARG A 1 287 ? 29.655 3.079 -41.527 1.00 92.38 287 ARG A C 1
ATOM 2294 O O . ARG A 1 287 ? 28.752 2.999 -40.700 1.00 92.38 287 ARG A O 1
ATOM 2301 N N . LEU A 1 288 ? 30.285 4.227 -41.786 1.00 93.06 288 LEU A N 1
ATOM 2302 C CA . LEU A 1 288 ? 29.913 5.501 -41.169 1.00 93.06 288 LEU A CA 1
ATOM 2303 C C . LEU A 1 288 ? 28.481 5.905 -41.538 1.00 93.06 288 LEU A C 1
ATOM 2305 O O . LEU A 1 288 ? 27.727 6.341 -40.669 1.00 93.06 288 LEU A O 1
ATOM 2309 N N . ARG A 1 289 ? 28.110 5.764 -42.814 1.00 93.38 289 ARG A N 1
ATOM 2310 C CA . ARG A 1 289 ? 26.763 6.078 -43.299 1.00 93.38 289 ARG A CA 1
ATOM 2311 C C . ARG A 1 289 ? 25.713 5.185 -42.641 1.00 93.38 289 ARG A C 1
ATOM 2313 O O . ARG A 1 289 ? 24.764 5.715 -42.079 1.00 93.38 289 ARG A O 1
ATOM 2320 N N . GLN A 1 290 ? 25.934 3.872 -42.633 1.00 92.44 290 GLN A N 1
ATOM 2321 C CA . GLN A 1 290 ? 25.035 2.918 -41.984 1.00 92.44 290 GLN A CA 1
ATOM 2322 C C . GLN A 1 290 ? 24.871 3.223 -40.487 1.00 92.44 290 GLN A C 1
ATOM 2324 O O . GLN A 1 290 ? 23.752 3.365 -40.006 1.00 92.44 290 GLN A O 1
ATOM 2329 N N . ALA A 1 291 ? 25.976 3.425 -39.761 1.00 90.94 291 ALA A N 1
ATOM 2330 C CA . ALA A 1 291 ? 25.926 3.757 -38.337 1.00 90.94 291 ALA A CA 1
ATOM 2331 C C . ALA A 1 291 ? 25.180 5.077 -38.063 1.00 90.94 291 ALA A C 1
ATOM 2333 O O . ALA A 1 291 ? 24.539 5.226 -37.025 1.00 90.94 291 ALA A O 1
ATOM 2334 N N . LYS A 1 292 ? 25.260 6.052 -38.977 1.00 94.19 292 LYS A N 1
ATOM 2335 C CA . LYS A 1 292 ? 24.537 7.325 -38.865 1.00 94.19 292 LYS A CA 1
ATOM 2336 C C . LYS A 1 292 ? 23.029 7.140 -39.031 1.00 94.19 292 LYS A C 1
ATOM 2338 O O . LYS A 1 292 ? 22.275 7.755 -38.279 1.00 94.19 292 LYS A O 1
ATOM 2343 N N . ASP A 1 293 ? 22.614 6.319 -39.990 1.00 92.00 293 ASP A N 1
ATOM 2344 C CA . ASP A 1 293 ? 21.201 6.023 -40.232 1.00 92.00 293 ASP A CA 1
ATOM 2345 C C . ASP A 1 293 ? 20.606 5.244 -39.042 1.00 92.00 293 ASP A C 1
ATOM 2347 O O . ASP A 1 293 ? 19.600 5.673 -38.480 1.00 92.00 293 ASP A O 1
ATOM 2351 N N . GLU A 1 294 ? 21.304 4.216 -38.543 1.00 91.38 294 GLU A N 1
ATOM 2352 C CA . GLU A 1 294 ? 20.896 3.446 -37.353 1.00 91.38 294 GLU A CA 1
ATOM 2353 C C . GLU A 1 294 ? 20.805 4.320 -36.084 1.00 91.38 294 GLU A C 1
ATOM 2355 O O . GLU A 1 294 ? 19.846 4.231 -35.315 1.00 91.38 294 GLU A O 1
ATOM 2360 N N . ILE A 1 295 ? 21.768 5.226 -35.856 1.00 93.12 295 ILE A N 1
ATOM 2361 C CA . ILE A 1 295 ? 21.709 6.171 -34.724 1.00 93.12 295 ILE A CA 1
ATOM 2362 C C . ILE A 1 295 ? 20.500 7.099 -34.842 1.00 93.12 295 ILE A C 1
ATOM 2364 O O . ILE A 1 295 ? 19.861 7.389 -33.831 1.00 93.12 295 ILE A O 1
ATOM 2368 N N . LYS A 1 296 ? 20.179 7.562 -36.053 1.00 93.56 296 LYS A N 1
ATOM 2369 C CA . LYS A 1 296 ? 19.028 8.436 -36.289 1.00 93.56 296 LYS A CA 1
ATOM 2370 C C . LYS A 1 296 ? 17.714 7.713 -35.987 1.00 93.56 296 LYS A C 1
ATOM 2372 O O . LYS A 1 296 ? 16.830 8.314 -35.383 1.00 93.56 296 LYS A O 1
ATOM 2377 N N . GLU A 1 297 ? 17.595 6.438 -36.346 1.00 91.19 297 GLU A N 1
ATOM 2378 C CA . GLU A 1 297 ? 16.435 5.610 -35.988 1.00 91.19 297 GLU A CA 1
ATOM 2379 C C . GLU A 1 297 ? 16.295 5.453 -34.468 1.00 91.19 297 GLU A C 1
ATOM 2381 O O . GLU A 1 297 ? 15.215 5.673 -33.918 1.00 91.19 297 GLU A O 1
ATOM 2386 N N . ILE A 1 298 ? 17.396 5.174 -33.760 1.00 90.19 298 ILE A N 1
ATOM 2387 C CA . ILE A 1 298 ? 17.396 5.095 -32.290 1.00 90.19 298 ILE A CA 1
ATOM 2388 C C . ILE A 1 298 ? 16.989 6.437 -31.659 1.00 90.19 298 ILE A C 1
ATOM 2390 O O . ILE A 1 298 ? 16.266 6.454 -30.665 1.00 90.19 298 ILE A O 1
ATOM 2394 N N . GLU A 1 299 ? 17.421 7.569 -32.217 1.00 93.38 299 GLU A N 1
ATOM 2395 C CA . GLU A 1 299 ? 17.046 8.904 -31.728 1.00 93.38 299 GLU A CA 1
ATOM 2396 C C . GLU A 1 299 ? 15.551 9.188 -31.875 1.00 93.38 299 GLU A C 1
ATOM 2398 O O . GLU A 1 299 ? 14.953 9.766 -30.965 1.00 93.38 299 GLU A O 1
ATOM 2403 N N . VAL A 1 300 ? 14.938 8.744 -32.977 1.00 92.75 300 VAL A N 1
ATOM 2404 C CA . VAL A 1 300 ? 13.484 8.828 -33.174 1.00 92.75 300 VAL A CA 1
ATOM 2405 C C . VAL A 1 300 ? 12.756 7.996 -32.119 1.00 92.75 300 VAL A C 1
ATOM 2407 O O . VAL A 1 300 ? 11.873 8.526 -31.444 1.00 92.75 300 VAL A O 1
ATOM 2410 N N . LEU A 1 301 ? 13.179 6.746 -31.897 1.00 89.75 301 LEU A N 1
ATOM 2411 C CA . LEU A 1 301 ? 12.591 5.873 -30.873 1.00 89.75 301 LEU A CA 1
ATOM 2412 C C . LEU A 1 301 ? 12.734 6.455 -29.459 1.00 89.75 301 LEU A C 1
ATOM 2414 O O . LEU A 1 301 ? 11.787 6.429 -28.676 1.00 89.75 301 LEU A O 1
ATOM 2418 N N . ILE A 1 302 ? 13.895 7.029 -29.124 1.00 91.12 302 ILE A N 1
ATOM 2419 C CA . ILE A 1 302 ? 14.105 7.712 -27.839 1.00 91.12 302 ILE A CA 1
ATOM 2420 C C . ILE A 1 302 ? 13.131 8.888 -27.687 1.00 91.12 302 ILE A C 1
ATOM 2422 O O . ILE A 1 302 ? 12.550 9.058 -26.617 1.00 91.12 302 ILE A O 1
ATOM 2426 N N . ALA A 1 303 ? 12.932 9.690 -28.737 1.00 92.44 303 ALA A N 1
ATOM 2427 C CA . ALA A 1 303 ? 12.022 10.833 -28.700 1.00 92.44 303 ALA A CA 1
ATOM 2428 C C . ALA A 1 303 ? 10.543 10.423 -28.587 1.00 92.44 303 ALA A C 1
ATOM 2430 O O . ALA A 1 303 ? 9.755 11.126 -27.954 1.00 92.44 303 ALA A O 1
ATOM 2431 N N . GLU A 1 304 ? 10.147 9.307 -29.199 1.00 90.62 304 GLU A N 1
ATOM 2432 C CA . GLU A 1 304 ? 8.807 8.727 -29.041 1.00 90.62 304 GLU A CA 1
ATOM 2433 C C . GLU A 1 304 ? 8.581 8.199 -27.624 1.00 90.62 304 GLU A C 1
ATOM 2435 O O . GLU A 1 304 ? 7.555 8.506 -27.018 1.00 90.62 304 GLU A O 1
ATOM 2440 N N . LEU A 1 305 ? 9.561 7.488 -27.059 1.00 89.75 305 LEU A N 1
ATOM 2441 C CA . LEU A 1 305 ? 9.504 7.004 -25.678 1.00 89.75 305 LEU A CA 1
ATOM 2442 C C . LEU A 1 305 ? 9.443 8.150 -24.662 1.00 89.75 305 LEU A C 1
ATOM 2444 O O . LEU A 1 305 ? 8.683 8.059 -23.703 1.00 89.75 305 LEU A O 1
ATOM 2448 N N . CYS A 1 306 ? 10.179 9.247 -24.878 1.00 89.94 306 CYS A N 1
ATOM 2449 C CA . CYS A 1 306 ? 10.059 10.442 -24.036 1.00 89.94 306 CYS A CA 1
ATOM 2450 C C . CYS A 1 306 ? 8.624 10.987 -24.028 1.00 89.94 306 CYS A C 1
ATOM 2452 O O . CYS A 1 306 ? 8.066 11.198 -22.956 1.00 89.94 306 CYS A O 1
ATOM 2454 N N . ARG A 1 307 ? 8.008 11.155 -25.207 1.00 91.88 307 ARG A N 1
ATOM 2455 C CA . ARG A 1 307 ? 6.617 11.632 -25.325 1.00 91.88 307 ARG A CA 1
ATOM 2456 C C . ARG A 1 307 ? 5.621 10.679 -24.664 1.00 91.88 307 ARG A C 1
ATOM 2458 O O . ARG A 1 307 ? 4.665 11.121 -24.036 1.00 91.88 307 ARG A O 1
ATOM 2465 N N . PHE A 1 308 ? 5.843 9.372 -24.794 1.00 90.19 308 PHE A N 1
ATOM 2466 C CA . PHE A 1 308 ? 5.036 8.374 -24.099 1.00 90.19 308 PHE A CA 1
ATOM 2467 C C . PHE A 1 308 ? 5.153 8.511 -22.576 1.00 90.19 308 PHE A C 1
ATOM 2469 O O . PHE A 1 308 ? 4.135 8.480 -21.890 1.00 90.19 308 PHE A O 1
ATOM 2476 N N . PHE A 1 309 ? 6.366 8.693 -22.046 1.00 88.94 309 PHE A N 1
ATOM 2477 C CA . PHE A 1 309 ? 6.569 8.873 -20.611 1.00 88.94 309 PHE A CA 1
ATOM 2478 C C . PHE A 1 309 ? 5.941 10.152 -20.075 1.00 88.94 309 PHE A C 1
ATOM 2480 O O . PHE A 1 309 ? 5.333 10.086 -19.018 1.00 88.94 309 PHE A O 1
ATOM 2487 N N . GLU A 1 310 ? 6.005 11.265 -20.808 1.00 91.75 310 GLU A N 1
ATOM 2488 C CA . GLU A 1 310 ? 5.296 12.498 -20.436 1.00 91.75 310 GLU A CA 1
ATOM 2489 C C . GLU A 1 310 ? 3.791 12.241 -20.275 1.00 91.75 310 GLU A C 1
ATOM 2491 O O . GLU A 1 310 ? 3.212 12.541 -19.234 1.00 91.75 310 GLU A O 1
ATOM 2496 N N . HIS A 1 311 ? 3.170 11.582 -21.258 1.00 90.06 311 HIS A N 1
ATOM 2497 C CA . HIS A 1 311 ? 1.753 11.232 -21.175 1.00 90.06 311 HIS A CA 1
ATOM 2498 C C . HIS A 1 311 ? 1.444 10.248 -20.035 1.00 90.06 311 HIS A C 1
ATOM 2500 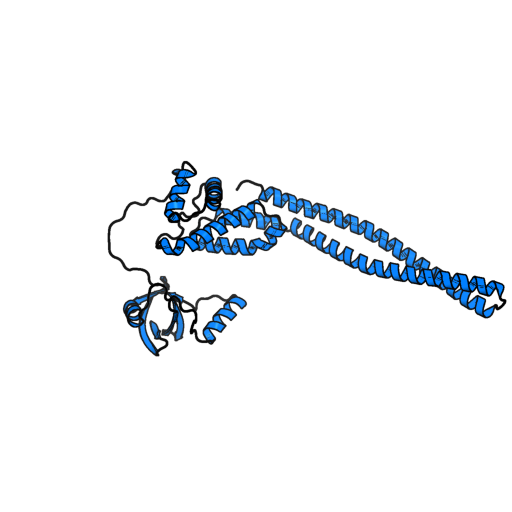O O . HIS A 1 311 ? 0.413 10.351 -19.372 1.00 90.06 311 HIS A O 1
ATOM 2506 N N . TYR A 1 312 ? 2.323 9.273 -19.798 1.00 89.94 312 TYR A N 1
ATOM 2507 C CA . TYR A 1 312 ? 2.147 8.309 -18.714 1.00 89.94 312 TYR A CA 1
ATOM 2508 C C . TYR A 1 312 ? 2.285 8.968 -17.335 1.00 89.94 312 TYR A C 1
ATOM 2510 O O . TYR A 1 312 ? 1.535 8.639 -16.416 1.00 89.94 312 TYR A O 1
ATOM 2518 N N . ASP A 1 313 ? 3.193 9.935 -17.203 1.00 92.31 313 ASP A N 1
ATOM 2519 C CA . ASP A 1 313 ? 3.390 10.717 -15.985 1.00 92.31 313 ASP A CA 1
ATOM 2520 C C . ASP A 1 313 ? 2.131 11.565 -15.674 1.00 92.31 313 ASP A C 1
ATOM 2522 O O . ASP A 1 313 ? 1.696 11.605 -14.519 1.00 92.31 313 ASP A O 1
ATOM 2526 N N . ASP A 1 314 ? 1.442 12.112 -16.687 1.00 93.38 314 ASP A N 1
ATOM 2527 C CA . ASP A 1 314 ? 0.134 12.780 -16.516 1.00 93.38 314 ASP A CA 1
ATOM 2528 C C . ASP A 1 314 ? -0.960 11.826 -15.988 1.00 93.38 314 ASP A C 1
ATOM 2530 O O . ASP A 1 314 ? -1.783 12.182 -15.129 1.00 93.38 314 ASP A O 1
ATOM 2534 N N . VAL A 1 315 ? -0.982 10.582 -16.484 1.00 92.56 315 VAL A N 1
ATOM 2535 C CA . VAL A 1 315 ? -1.904 9.539 -16.002 1.00 92.56 315 VAL A CA 1
ATOM 2536 C C . VAL A 1 315 ? -1.609 9.197 -14.541 1.00 92.56 315 VAL A C 1
ATOM 2538 O O . VAL A 1 315 ? -2.541 9.081 -13.737 1.00 92.56 315 VAL A O 1
ATOM 2541 N N . ILE A 1 316 ? -0.330 9.076 -14.175 1.00 92.88 316 ILE A N 1
ATOM 2542 C CA . ILE A 1 316 ? 0.101 8.829 -12.794 1.00 92.88 316 ILE A CA 1
ATOM 2543 C C . ILE A 1 316 ? -0.348 9.968 -11.875 1.00 92.88 316 ILE A C 1
ATOM 2545 O O . ILE A 1 316 ? -0.914 9.687 -10.818 1.00 92.88 316 ILE A O 1
ATOM 2549 N N . GLU A 1 317 ? -0.176 11.233 -12.266 1.00 94.00 317 GLU A N 1
ATOM 2550 C CA . GLU A 1 317 ? -0.645 12.374 -11.466 1.00 94.00 317 GLU A CA 1
ATOM 2551 C C . GLU A 1 317 ? -2.173 12.374 -11.306 1.00 94.00 317 GLU A C 1
ATOM 2553 O O . GLU A 1 317 ? -2.695 12.601 -10.212 1.00 94.00 317 GLU A O 1
ATOM 2558 N N . THR A 1 318 ? -2.918 12.004 -12.349 1.00 93.88 318 THR A N 1
ATOM 2559 C CA . THR A 1 318 ? -4.378 11.848 -12.248 1.00 93.88 318 THR A CA 1
ATOM 2560 C C . THR A 1 318 ? -4.767 10.749 -11.251 1.00 93.88 318 THR A C 1
ATOM 2562 O O . THR A 1 318 ? -5.680 10.923 -10.437 1.00 93.88 318 THR A O 1
ATOM 2565 N N . LEU A 1 319 ? -4.081 9.603 -11.286 1.00 91.38 319 LEU A N 1
ATOM 2566 C CA . LEU A 1 319 ? -4.307 8.495 -10.352 1.00 91.38 319 LEU A CA 1
ATOM 2567 C C . LEU A 1 319 ? -3.918 8.866 -8.916 1.00 91.38 319 LEU A C 1
ATOM 2569 O O . LEU A 1 319 ? -4.628 8.504 -7.977 1.00 91.38 319 LEU A O 1
ATOM 2573 N N . LYS A 1 320 ? -2.844 9.637 -8.745 1.00 92.88 320 LYS A N 1
ATOM 2574 C CA . LYS A 1 320 ? -2.386 10.168 -7.460 1.00 92.88 320 LYS A CA 1
ATOM 2575 C C . LYS A 1 320 ? -3.419 11.088 -6.823 1.00 92.88 320 LYS A C 1
ATOM 2577 O O . LYS A 1 320 ? -3.702 10.944 -5.639 1.00 92.88 320 LYS A O 1
ATOM 2582 N N . LEU A 1 321 ? -4.036 11.984 -7.597 1.00 92.25 321 LEU A N 1
ATOM 2583 C CA . LEU A 1 321 ? -5.119 12.837 -7.099 1.00 92.25 321 LEU A CA 1
ATOM 2584 C C . LEU A 1 321 ? -6.304 12.006 -6.593 1.00 92.25 321 LEU A C 1
ATOM 2586 O O . LEU A 1 321 ? -6.818 12.272 -5.508 1.00 92.25 321 LEU A O 1
ATOM 2590 N N . LYS A 1 322 ? -6.696 10.954 -7.325 1.00 90.12 322 LYS A N 1
ATOM 2591 C CA . LYS A 1 322 ? -7.762 10.033 -6.891 1.00 90.12 322 LYS A CA 1
ATOM 2592 C C . LYS A 1 322 ? -7.383 9.255 -5.629 1.00 90.12 322 LYS A C 1
ATOM 2594 O O . LYS A 1 322 ? -8.206 9.112 -4.728 1.00 90.12 322 LYS A O 1
ATOM 2599 N N . ALA A 1 323 ? -6.143 8.774 -5.548 1.00 88.94 323 ALA A N 1
ATOM 2600 C CA . ALA A 1 323 ? -5.618 8.092 -4.369 1.00 88.94 323 ALA A CA 1
ATOM 2601 C C . ALA A 1 323 ? -5.606 9.014 -3.136 1.00 88.94 323 ALA A C 1
ATOM 2603 O O . ALA A 1 323 ? -6.055 8.606 -2.066 1.00 88.94 323 ALA A O 1
ATOM 2604 N N . ASN A 1 324 ? -5.172 10.265 -3.307 1.00 89.44 324 ASN A N 1
ATOM 2605 C CA . ASN A 1 324 ? -5.151 11.276 -2.252 1.00 89.44 324 ASN A CA 1
ATOM 2606 C C . ASN A 1 324 ? -6.557 11.674 -1.807 1.00 89.44 324 ASN A C 1
ATOM 2608 O O . ASN A 1 324 ? -6.791 11.811 -0.612 1.00 89.44 324 ASN A O 1
ATOM 2612 N N . ASN A 1 325 ? -7.505 11.830 -2.735 1.00 88.81 325 ASN A N 1
ATOM 2613 C CA . ASN A 1 325 ? -8.889 12.124 -2.368 1.00 88.81 325 ASN A CA 1
ATOM 2614 C C . ASN A 1 325 ? -9.475 11.017 -1.480 1.00 88.81 325 ASN A C 1
ATOM 2616 O O . ASN A 1 325 ? -10.100 11.301 -0.465 1.00 88.81 325 ASN A O 1
ATOM 2620 N N . HIS A 1 326 ? -9.194 9.753 -1.801 1.00 86.94 326 HIS A N 1
ATOM 2621 C CA . HIS A 1 326 ? -9.620 8.637 -0.963 1.00 86.94 326 HIS A CA 1
ATOM 2622 C C . HIS A 1 326 ? -8.959 8.643 0.429 1.00 86.94 326 HIS A C 1
ATOM 2624 O O . HIS A 1 326 ? -9.618 8.338 1.422 1.00 86.94 326 HIS A O 1
ATOM 2630 N N . GLU A 1 327 ? -7.677 9.010 0.524 1.00 87.88 327 GLU A N 1
ATOM 2631 C CA . GLU A 1 327 ? -7.005 9.211 1.817 1.00 87.88 327 GLU A CA 1
ATOM 2632 C C . GLU A 1 327 ? -7.675 10.328 2.628 1.00 87.88 327 GLU A C 1
ATOM 2634 O O . GLU A 1 327 ? -7.942 10.152 3.814 1.00 87.88 327 GLU A O 1
ATOM 2639 N N . LEU A 1 328 ? -8.003 11.452 1.985 1.00 89.00 328 LEU A N 1
ATOM 2640 C CA . LEU A 1 328 ? -8.672 12.585 2.625 1.00 89.00 328 LEU A CA 1
ATOM 2641 C C . LEU A 1 328 ? -10.078 12.224 3.110 1.00 89.00 328 LEU A C 1
ATOM 2643 O O . LEU A 1 328 ? -10.439 12.579 4.228 1.00 89.00 328 LEU A O 1
ATOM 2647 N N . GLU A 1 329 ? -10.861 11.497 2.313 1.00 88.12 329 GLU A N 1
ATOM 2648 C CA . GLU A 1 329 ? -12.184 11.006 2.714 1.00 88.12 329 GLU A CA 1
ATOM 2649 C C . GLU A 1 329 ? -12.097 10.059 3.915 1.00 88.12 329 GLU A C 1
ATOM 2651 O O . GLU A 1 329 ? -12.892 10.157 4.856 1.00 88.12 329 GLU A O 1
ATOM 2656 N N . PHE A 1 330 ? -11.102 9.167 3.916 1.00 89.31 330 PHE A N 1
ATOM 2657 C CA . PHE A 1 330 ? -10.841 8.291 5.050 1.00 89.31 330 PHE A CA 1
ATOM 2658 C C . PHE A 1 330 ? -10.462 9.097 6.299 1.00 89.31 330 PHE A C 1
ATOM 2660 O O . PHE A 1 330 ? -11.053 8.881 7.359 1.00 89.31 330 PHE A O 1
ATOM 2667 N N . GLN A 1 331 ? -9.545 10.061 6.177 1.00 89.00 331 GLN A N 1
ATOM 2668 C CA . GLN A 1 331 ? -9.092 10.887 7.297 1.00 89.00 331 GLN A CA 1
ATOM 2669 C C . GLN A 1 331 ? -10.218 11.764 7.853 1.00 89.00 331 GLN A C 1
ATOM 2671 O O . GLN A 1 331 ? -10.441 11.787 9.061 1.00 89.00 331 GLN A O 1
ATOM 2676 N N . ALA A 1 332 ? -11.010 12.392 6.982 1.00 88.56 332 ALA A N 1
ATOM 2677 C CA . ALA A 1 332 ? -12.192 13.149 7.381 1.00 88.56 332 ALA A CA 1
ATOM 2678 C C . ALA A 1 332 ? -13.170 12.274 8.174 1.00 88.56 332 ALA A C 1
ATOM 2680 O O . ALA A 1 332 ? -13.793 12.742 9.131 1.00 88.56 332 ALA A O 1
ATOM 2681 N N . LYS A 1 333 ? -13.286 10.983 7.822 1.00 87.50 333 LYS A N 1
ATOM 2682 C CA . LYS A 1 333 ? -14.053 10.052 8.641 1.00 87.50 333 LYS A CA 1
ATOM 2683 C C . LYS A 1 333 ? -13.373 9.773 9.970 1.00 87.50 333 LYS A C 1
ATOM 2685 O O . LYS A 1 333 ? -14.075 9.820 10.974 1.00 87.50 333 LYS A O 1
ATOM 2690 N N . VAL A 1 334 ? -12.076 9.471 10.002 1.00 86.56 334 VAL A N 1
ATOM 2691 C CA . VAL A 1 334 ? -11.306 9.216 11.237 1.00 86.56 334 VAL A CA 1
ATOM 2692 C C . VAL A 1 334 ? -11.478 10.356 12.245 1.00 86.56 334 VAL A C 1
ATOM 2694 O O . VAL A 1 334 ? -11.739 10.077 13.419 1.00 86.56 334 VAL A O 1
ATOM 2697 N N . ASP A 1 335 ? -11.469 11.599 11.767 1.00 83.69 335 ASP A N 1
ATOM 2698 C CA . ASP A 1 335 ? -11.588 12.814 12.577 1.00 83.69 335 ASP A CA 1
ATOM 2699 C C . ASP A 1 335 ? -13.015 13.075 13.092 1.00 83.69 335 ASP A C 1
ATOM 2701 O O . ASP A 1 335 ? -13.209 13.898 13.992 1.00 83.69 335 ASP A O 1
ATOM 2705 N N . THR A 1 336 ? -14.040 12.379 12.575 1.00 82.62 336 THR A N 1
ATOM 2706 C CA . THR A 1 336 ? -15.403 12.560 13.092 1.00 82.62 336 THR A CA 1
ATOM 2707 C C . THR A 1 336 ? -15.505 12.115 14.554 1.00 82.62 336 THR A C 1
ATOM 2709 O O . THR A 1 336 ? -14.967 11.057 14.904 1.00 82.62 336 THR A O 1
ATOM 2712 N N . PRO A 1 337 ? -16.304 12.817 15.380 1.00 74.56 337 PRO A N 1
ATOM 2713 C CA . PRO A 1 337 ? -16.688 12.340 16.704 1.00 74.56 337 PRO A CA 1
ATOM 2714 C C . PRO A 1 337 ? -17.270 10.919 16.664 1.00 74.56 337 PRO A C 1
ATOM 2716 O O . PRO A 1 337 ? -17.767 10.465 15.628 1.00 74.56 337 PRO A O 1
ATOM 2719 N N . TRP A 1 338 ? -17.147 10.221 17.791 1.00 68.75 338 TRP A N 1
ATOM 2720 C CA . TRP A 1 338 ? -17.479 8.804 17.939 1.00 68.75 338 TRP A CA 1
ATOM 2721 C C . TRP A 1 338 ? -18.961 8.556 18.163 1.00 68.75 338 TRP A C 1
ATOM 2723 O O . TRP A 1 338 ? -19.531 9.243 19.039 1.00 68.75 338 TRP A O 1
#

pLDDT: mean 71.57, std 19.31, range [24.81, 95.19]

Foldseek 3Di:
DWEAEPVGDIWDWDQDVVVRDTDDGVVVVCVVVVPDQQKKWKWADPDPRYTYIAIHDPPDPDRPDPPVVVVVVVVCVVPVDDDPGIDIDGDDDDDDDDDDDDDPQPQLVPAPDLVSQVVVVCVLQVNDDDPPLSVLQVVVCVLVSHDQCSPQDPPDDRPPCSVVVVVLSSVLSVLVVCLLDPFLVRLVVCLVVSLVSLVVSVVSVTPCVVVNVSSVVLVCLSVPPQLVVLLVVLVVLVVVLVVVVVVLVVLVVVLVVLVVVLVVLVVVLVVCVVVDDVPVNVVSVVVSVVSVVVSVVSVVVSVVVVVVSVVSVVVSVVSVVSNVVSSVVSNVSSNDRD